Protein AF-A0A969EC45-F1 (afdb_monomer_lite)

Sequence (196 aa):
WLPIQHLPEIVTAHLIAIVISFSLVTYIEILLGELIPKVLASQAPEQTALALVRPLMICSSIFWPFLVVLNSNVRLLTGWINHKPSSAVLSDLPASLTSLEQIDHHSVAMPGISELTVVNQELALHLPISPAYRTLAGFMIHHLGHLPVAGERLLWGELELEALKVTNGNLEIVLFRNVLEPLPILQSEILAANSI

pLDDT: mean 75.39, std 17.8, range [37.25, 97.94]

Radius of gyration: 31.88 Å; chains: 1; bounding box: 79×44×99 Å

Secondary structure (DSSP, 8-state):
----TTS-HHHHHHHHHHHHHHHHHHHHHHIIIIIHHHHHHHH-HHHHHHHHHHHHHHHHHHHHHHHHHHHHHHHHHHTTT-----SSSTTSS-TTSS---EEETTEEEEETTSBHHHHHHHTT--PPPBTTB-BHHHHHHHHHSSPPPTT-EEEETTEEEEEEEEETTEEEEEEEEETTS-----TTTTSSSS--

Foldseek 3Di:
DDPPPDDDPVVVVVVVVCVVVVVVVVVVCCVVVPVVLVVVCVVCVPVSVVVVVVVVVVVCVVCVVVVVVVVVVVCVVCVPPDPDDPDDPPPDDDDDPDAPPPVDPFKGKDFQQAFPVVVCVVVVHDDDDDPQAGGNQSSVCVVVVHRDDAQDWDDDPQKIWGQNDDDPRDSTMIMIGGNVDPPPPPCVVVVVVPPD

Structure (mmCIF, N/CA/C/O backbone):
data_AF-A0A969EC45-F1
#
_entry.id   AF-A0A969EC45-F1
#
loop_
_atom_site.group_PDB
_atom_site.id
_atom_site.type_symbol
_atom_site.label_atom_id
_atom_site.label_alt_id
_atom_site.label_comp_id
_atom_site.label_asym_id
_atom_site.label_entity_id
_atom_site.label_seq_id
_atom_site.pdbx_PDB_ins_code
_atom_site.Cartn_x
_atom_site.Cartn_y
_atom_site.Cartn_z
_atom_site.occupancy
_atom_site.B_iso_or_equiv
_atom_site.auth_seq_id
_atom_site.auth_comp_id
_atom_site.auth_asym_id
_atom_site.auth_atom_id
_atom_site.pdbx_PDB_model_num
ATOM 1 N N . TRP A 1 1 ? 12.259 -14.051 -61.266 1.00 45.84 1 TRP A N 1
ATOM 2 C CA . TRP A 1 1 ? 13.659 -13.596 -61.312 1.00 45.84 1 TRP A CA 1
ATOM 3 C C . TRP A 1 1 ? 13.719 -12.236 -60.636 1.00 45.84 1 TRP A C 1
ATOM 5 O O . TRP A 1 1 ? 13.269 -11.266 -61.228 1.00 45.84 1 TRP A O 1
ATOM 15 N N . LEU A 1 2 ? 14.103 -12.182 -59.355 1.00 57.44 2 LEU A N 1
ATOM 16 C CA . LEU A 1 2 ? 14.145 -10.920 -58.604 1.00 57.44 2 LEU A CA 1
ATOM 17 C C . LEU A 1 2 ? 15.353 -10.065 -59.055 1.00 57.44 2 LEU A C 1
ATOM 19 O O . LEU A 1 2 ? 16.454 -10.610 -59.164 1.00 57.44 2 LEU A O 1
ATOM 23 N N . PRO A 1 3 ? 15.186 -8.749 -59.286 1.00 62.97 3 PRO A N 1
ATOM 24 C CA . PRO A 1 3 ? 16.242 -7.845 -59.742 1.00 62.97 3 PRO A CA 1
ATOM 25 C C . PRO A 1 3 ? 17.128 -7.406 -58.562 1.00 62.97 3 PRO A C 1
ATOM 27 O O . PRO A 1 3 ? 16.992 -6.304 -58.046 1.00 62.97 3 PRO A O 1
ATOM 30 N N . ILE A 1 4 ? 18.019 -8.285 -58.095 1.00 64.38 4 ILE A N 1
ATOM 31 C CA . ILE A 1 4 ? 18.960 -7.989 -56.987 1.00 64.38 4 ILE A CA 1
ATOM 32 C C . ILE A 1 4 ? 20.361 -7.627 -57.526 1.00 64.38 4 ILE A C 1
ATOM 34 O O . ILE A 1 4 ? 21.247 -7.223 -56.784 1.00 64.38 4 ILE A O 1
ATOM 38 N N . GLN A 1 5 ? 20.582 -7.728 -58.839 1.00 60.78 5 GLN A N 1
ATOM 39 C CA . GLN A 1 5 ? 21.928 -7.720 -59.423 1.00 60.78 5 GLN A CA 1
ATOM 40 C C . GLN A 1 5 ? 22.639 -6.352 -59.448 1.00 60.78 5 GLN A C 1
ATOM 42 O O . GLN A 1 5 ? 23.795 -6.307 -59.858 1.00 60.78 5 GLN A O 1
ATOM 47 N N . HIS A 1 6 ? 22.001 -5.237 -59.062 1.00 63.41 6 HIS A N 1
ATOM 48 C CA . HIS A 1 6 ? 22.588 -3.888 -59.215 1.00 63.41 6 HIS A CA 1
ATOM 49 C C . HIS A 1 6 ? 22.570 -3.036 -57.940 1.00 63.41 6 HIS A C 1
ATOM 51 O O . HIS A 1 6 ? 22.783 -1.826 -58.009 1.00 63.41 6 HIS A O 1
ATOM 57 N N . LEU A 1 7 ? 22.322 -3.633 -56.771 1.00 64.69 7 LEU A N 1
ATOM 58 C CA . LEU A 1 7 ? 22.545 -2.900 -55.527 1.00 64.69 7 LEU A CA 1
ATOM 59 C C . LEU A 1 7 ? 24.059 -2.784 -55.289 1.00 64.69 7 LEU A C 1
ATOM 61 O O . LEU A 1 7 ? 24.760 -3.785 -55.454 1.00 64.69 7 LEU A O 1
ATOM 65 N N . PRO A 1 8 ? 24.583 -1.595 -54.926 1.00 77.12 8 PRO A N 1
ATOM 66 C CA . PRO A 1 8 ? 26.001 -1.438 -54.629 1.00 77.12 8 PRO A CA 1
ATOM 67 C C . PRO A 1 8 ? 26.387 -2.449 -53.548 1.00 77.12 8 PRO A C 1
ATOM 69 O O . PRO A 1 8 ? 25.715 -2.509 -52.519 1.00 77.12 8 PRO A O 1
ATOM 72 N N . GLU A 1 9 ? 27.453 -3.227 -53.750 1.00 74.75 9 GLU A N 1
ATOM 73 C CA . GLU A 1 9 ? 27.897 -4.258 -52.790 1.00 74.75 9 GLU A CA 1
ATOM 74 C C . GLU A 1 9 ? 28.068 -3.691 -51.369 1.00 74.75 9 GLU A C 1
ATOM 76 O O . GLU A 1 9 ? 27.765 -4.355 -50.376 1.00 74.75 9 GLU A O 1
ATOM 81 N N . ILE A 1 10 ? 28.443 -2.409 -51.293 1.00 76.25 10 ILE A N 1
ATOM 82 C CA . ILE A 1 10 ? 28.522 -1.613 -50.067 1.00 76.25 10 ILE A CA 1
ATOM 83 C C . ILE A 1 10 ? 27.185 -1.598 -49.300 1.00 76.25 10 ILE A C 1
ATOM 85 O O . ILE A 1 10 ? 27.162 -1.803 -48.090 1.00 76.25 10 ILE A O 1
ATOM 89 N N . VAL A 1 11 ? 26.055 -1.408 -49.988 1.00 84.12 11 VAL A N 1
ATOM 90 C CA . VAL A 1 11 ? 24.730 -1.278 -49.362 1.00 84.12 11 VAL A CA 1
ATOM 91 C C . VAL A 1 11 ? 24.287 -2.616 -48.780 1.00 84.12 11 VAL A C 1
ATOM 93 O O . VAL A 1 11 ? 23.806 -2.663 -47.650 1.00 84.12 11 VAL A O 1
ATOM 96 N N . THR A 1 12 ? 24.496 -3.714 -49.507 1.00 84.06 12 THR A N 1
ATOM 97 C CA . THR A 1 12 ? 24.119 -5.057 -49.049 1.00 84.06 12 THR A CA 1
ATOM 98 C C . THR A 1 12 ? 24.898 -5.461 -47.795 1.00 84.06 12 THR A C 1
ATOM 100 O O . THR A 1 12 ? 24.300 -5.933 -46.829 1.00 84.06 12 THR A O 1
ATOM 103 N N . ALA A 1 13 ? 26.213 -5.215 -47.763 1.00 87.00 13 ALA A N 1
ATOM 104 C CA . ALA A 1 13 ? 27.044 -5.499 -46.593 1.00 87.00 13 ALA A CA 1
ATOM 105 C C . ALA A 1 13 ? 26.644 -4.647 -45.375 1.00 87.00 13 ALA A C 1
ATOM 107 O O . ALA A 1 13 ? 26.524 -5.176 -44.269 1.00 87.00 13 ALA A O 1
ATOM 108 N N . HIS A 1 14 ? 26.375 -3.350 -45.574 1.00 90.06 14 HIS A N 1
ATOM 109 C CA . HIS A 1 14 ? 25.926 -2.466 -44.496 1.00 90.06 14 HIS A CA 1
ATOM 110 C C . HIS A 1 14 ? 24.573 -2.884 -43.916 1.00 90.06 14 HIS A C 1
ATOM 112 O O . HIS A 1 14 ? 24.416 -2.892 -42.698 1.00 90.06 14 HIS A O 1
ATOM 118 N N . LEU A 1 15 ? 23.612 -3.275 -44.755 1.00 91.75 15 LEU A N 1
ATOM 119 C CA . LEU A 1 15 ? 22.305 -3.732 -44.282 1.00 91.75 15 LEU A CA 1
ATOM 120 C C . LEU A 1 15 ? 22.413 -5.018 -43.462 1.00 91.75 15 LEU A C 1
ATOM 122 O O . LEU A 1 15 ? 21.828 -5.102 -42.384 1.00 91.75 15 LEU A O 1
ATOM 126 N N . ILE A 1 16 ? 23.198 -5.992 -43.928 1.00 92.50 16 ILE A N 1
ATOM 127 C CA . ILE A 1 16 ? 23.437 -7.238 -43.188 1.00 92.50 16 ILE A CA 1
ATOM 128 C C . ILE A 1 16 ? 24.109 -6.935 -41.842 1.00 92.50 16 ILE A C 1
ATOM 130 O O . ILE A 1 16 ? 23.675 -7.452 -40.813 1.00 92.50 16 ILE A O 1
ATOM 134 N N . ALA A 1 17 ? 25.115 -6.054 -41.825 1.00 94.62 17 ALA A N 1
ATOM 135 C CA . ALA A 1 17 ? 25.792 -5.646 -40.597 1.00 94.62 17 ALA A CA 1
ATOM 136 C C . ALA A 1 17 ? 24.839 -4.959 -39.604 1.00 94.62 17 ALA A C 1
ATOM 138 O O . ALA A 1 17 ? 24.865 -5.284 -38.420 1.00 94.62 17 ALA A O 1
ATOM 139 N N . ILE A 1 18 ? 23.967 -4.059 -40.074 1.00 96.12 18 ILE A N 1
ATOM 140 C CA . ILE A 1 18 ? 22.971 -3.379 -39.233 1.00 96.12 18 ILE A CA 1
ATOM 141 C C . ILE A 1 18 ? 21.984 -4.383 -38.647 1.00 96.12 18 ILE A C 1
ATOM 143 O O . ILE A 1 18 ? 21.746 -4.355 -37.445 1.00 96.12 18 ILE A O 1
ATOM 147 N N . VAL A 1 19 ? 21.430 -5.285 -39.461 1.00 96.94 19 VAL A N 1
ATOM 148 C CA . VAL A 1 19 ? 20.445 -6.272 -38.994 1.00 96.94 19 VAL A CA 1
ATOM 149 C C . VAL A 1 19 ? 21.056 -7.195 -37.943 1.00 96.94 19 VAL A C 1
ATOM 151 O O . VAL A 1 19 ? 20.457 -7.406 -36.890 1.00 96.94 19 VAL A O 1
ATOM 154 N N . ILE A 1 20 ? 22.262 -7.707 -38.197 1.00 97.06 20 ILE A N 1
ATOM 155 C CA . ILE A 1 20 ? 22.961 -8.587 -37.256 1.00 97.06 20 ILE A CA 1
ATOM 156 C C . ILE A 1 20 ? 23.320 -7.827 -35.980 1.00 97.06 20 ILE A C 1
ATOM 158 O O . ILE A 1 20 ? 23.047 -8.316 -34.887 1.00 97.06 20 ILE A O 1
ATOM 162 N N . SER A 1 21 ? 23.895 -6.627 -36.101 1.00 97.25 21 SER A N 1
ATOM 163 C CA . SER A 1 21 ? 24.286 -5.828 -34.940 1.00 97.25 21 SER A CA 1
ATOM 164 C C . SER A 1 21 ? 23.077 -5.434 -34.100 1.00 97.25 21 SER A C 1
ATOM 166 O O . SER A 1 21 ? 23.136 -5.555 -32.883 1.00 97.25 21 SER A O 1
ATOM 168 N N . PHE A 1 22 ? 21.987 -4.990 -34.727 1.00 97.38 22 PHE A N 1
ATOM 169 C CA . PHE A 1 22 ? 20.758 -4.626 -34.031 1.00 97.38 22 PHE A CA 1
ATOM 170 C C . PHE A 1 22 ? 20.159 -5.841 -33.329 1.00 97.38 22 PHE A C 1
ATOM 172 O O . PHE A 1 22 ? 19.928 -5.794 -32.128 1.00 97.38 22 PHE A O 1
ATOM 179 N N . SER A 1 23 ? 20.004 -6.965 -34.036 1.00 97.69 23 SER A N 1
ATOM 180 C CA . SER A 1 23 ? 19.462 -8.189 -33.443 1.00 97.69 23 SER A CA 1
ATOM 181 C C . SER A 1 23 ? 20.305 -8.684 -32.267 1.00 97.69 23 SER A C 1
ATOM 183 O O . SER A 1 23 ? 19.747 -9.156 -31.278 1.00 97.69 23 SER A O 1
ATOM 185 N N . LEU A 1 24 ? 21.634 -8.584 -32.359 1.00 97.94 24 LEU A N 1
ATOM 186 C CA . LEU A 1 24 ? 22.543 -8.998 -31.296 1.00 97.94 24 LEU A CA 1
ATOM 187 C C . LEU A 1 24 ? 22.459 -8.062 -30.085 1.00 97.94 24 LEU A C 1
ATOM 189 O O . LEU A 1 24 ? 22.339 -8.539 -28.959 1.00 97.94 24 LEU A O 1
ATOM 193 N N . VAL A 1 25 ? 22.491 -6.746 -30.315 1.00 97.06 25 VAL A N 1
ATOM 194 C CA . VAL A 1 25 ? 22.373 -5.737 -29.253 1.00 97.06 25 VAL A CA 1
ATOM 195 C C . VAL A 1 25 ? 21.028 -5.874 -28.549 1.00 97.06 25 VAL A C 1
ATOM 197 O O . VAL A 1 25 ? 21.005 -6.029 -27.334 1.00 97.06 25 VAL A O 1
ATOM 200 N N . THR A 1 26 ? 19.924 -5.944 -29.296 1.00 96.88 26 THR A N 1
ATOM 201 C CA . THR A 1 26 ? 18.581 -6.123 -28.732 1.00 96.88 26 THR A CA 1
ATOM 202 C C . THR A 1 26 ? 18.461 -7.425 -27.945 1.00 96.88 26 THR A C 1
ATOM 204 O O . THR A 1 26 ? 17.889 -7.430 -26.859 1.00 96.88 26 THR A O 1
ATOM 207 N N . TYR A 1 27 ? 19.018 -8.532 -28.449 1.00 96.94 27 TYR A N 1
ATOM 208 C CA . TYR A 1 27 ? 19.003 -9.801 -27.720 1.00 96.94 27 TYR A CA 1
ATOM 209 C C . TYR A 1 27 ? 19.723 -9.682 -26.371 1.00 96.94 27 TYR A C 1
ATOM 211 O O . TYR A 1 27 ? 19.193 -10.118 -25.351 1.00 96.94 27 TYR A O 1
ATOM 219 N N . ILE A 1 28 ? 20.903 -9.056 -26.351 1.00 97.38 28 ILE A N 1
ATOM 220 C CA . ILE A 1 28 ? 21.695 -8.861 -25.131 1.00 97.38 28 ILE A CA 1
ATOM 221 C C . ILE A 1 28 ? 20.985 -7.906 -24.157 1.00 97.38 28 ILE A C 1
ATOM 223 O O . ILE A 1 28 ? 20.928 -8.195 -22.962 1.00 97.38 28 ILE A O 1
ATOM 227 N N . GLU A 1 29 ? 20.407 -6.809 -24.651 1.00 96.50 29 GLU A N 1
ATOM 228 C CA . GLU A 1 29 ? 19.676 -5.828 -23.840 1.00 96.50 29 GLU A CA 1
ATOM 229 C C . GLU A 1 29 ? 18.414 -6.419 -23.209 1.00 96.50 29 GLU A C 1
ATOM 231 O O . GLU A 1 29 ? 18.202 -6.242 -22.014 1.00 96.50 29 GLU A O 1
ATOM 236 N N . ILE A 1 30 ? 17.603 -7.168 -23.962 1.00 96.50 30 ILE A N 1
ATOM 237 C CA . ILE A 1 30 ? 16.408 -7.825 -23.410 1.00 96.50 30 ILE A CA 1
ATOM 238 C C . ILE A 1 30 ? 16.816 -8.909 -22.405 1.00 96.50 30 ILE A C 1
ATOM 240 O O . ILE A 1 30 ? 16.212 -9.034 -21.337 1.00 96.50 30 ILE A O 1
ATOM 244 N N . LEU A 1 31 ? 17.861 -9.684 -22.711 1.00 96.25 31 LEU A N 1
ATOM 245 C CA . LEU A 1 31 ? 18.328 -10.753 -21.832 1.00 96.25 31 LEU A CA 1
ATOM 246 C C . LEU A 1 31 ? 18.793 -10.206 -20.474 1.00 96.25 31 LEU A C 1
ATOM 248 O O . LEU A 1 31 ? 18.342 -10.686 -19.434 1.00 96.25 31 LEU A O 1
ATOM 252 N N . LEU A 1 32 ? 19.672 -9.200 -20.481 1.00 93.69 32 LEU A N 1
ATOM 253 C CA . LEU A 1 32 ? 20.248 -8.608 -19.268 1.00 93.69 32 LEU A CA 1
ATOM 254 C C . LEU A 1 32 ? 19.315 -7.609 -18.583 1.00 93.69 32 LEU A C 1
ATOM 256 O O . LEU A 1 32 ? 19.305 -7.533 -17.357 1.00 93.69 32 LEU A O 1
ATOM 260 N N . GLY A 1 33 ? 18.560 -6.835 -19.357 1.00 90.31 33 GLY A N 1
ATOM 261 C CA . GLY A 1 33 ? 17.724 -5.746 -18.861 1.00 90.31 33 GLY A CA 1
ATOM 262 C C . GLY A 1 33 ? 16.345 -6.191 -18.389 1.00 90.31 33 GLY A C 1
ATOM 263 O O . GLY A 1 33 ? 15.801 -5.588 -17.468 1.00 90.31 33 GLY A O 1
ATOM 264 N N . GLU A 1 34 ? 15.785 -7.253 -18.972 1.00 93.31 34 GLU A N 1
ATOM 265 C CA . GLU A 1 34 ? 14.422 -7.692 -18.664 1.00 93.31 34 GLU A CA 1
ATOM 266 C C . GLU A 1 34 ? 14.376 -9.124 -18.123 1.00 93.31 34 GLU A C 1
ATOM 268 O O . GLU A 1 34 ? 13.915 -9.347 -17.002 1.00 93.31 34 GLU A O 1
ATOM 273 N N . LEU A 1 35 ? 14.861 -10.104 -18.891 1.00 94.25 35 LEU A N 1
ATOM 274 C CA . LEU A 1 35 ? 14.679 -11.527 -18.579 1.00 94.25 35 LEU A CA 1
ATOM 275 C C . LEU A 1 35 ? 15.411 -11.947 -17.303 1.00 94.25 35 LEU A C 1
ATOM 277 O O . LEU A 1 35 ? 14.796 -12.546 -16.421 1.00 94.25 35 LEU A O 1
ATOM 281 N N . ILE A 1 36 ? 16.702 -11.629 -17.183 1.00 91.88 36 ILE A N 1
ATOM 282 C CA . ILE A 1 36 ? 17.505 -12.010 -16.014 1.00 91.88 36 ILE A CA 1
ATOM 283 C C . ILE A 1 36 ? 16.939 -11.387 -14.724 1.00 91.88 36 ILE A C 1
ATOM 285 O O . ILE A 1 36 ? 16.652 -12.148 -13.796 1.00 91.88 36 ILE A O 1
ATOM 289 N N . PRO A 1 37 ? 16.691 -10.062 -14.637 1.00 85.50 37 PRO A N 1
ATOM 290 C CA . PRO A 1 37 ? 16.105 -9.458 -13.441 1.00 85.50 37 PRO A CA 1
ATOM 291 C C . PRO A 1 37 ? 14.744 -10.053 -13.077 1.00 85.50 37 PRO A C 1
ATOM 293 O O . PRO A 1 37 ? 14.471 -10.302 -11.904 1.00 85.50 37 PRO A O 1
ATOM 296 N N . LYS A 1 38 ? 13.904 -10.339 -14.078 1.00 87.62 38 LYS A N 1
ATOM 297 C CA . LYS A 1 38 ? 12.571 -10.919 -13.884 1.00 87.62 38 LYS A CA 1
ATOM 298 C C . LYS A 1 38 ? 12.627 -12.346 -13.345 1.00 87.62 38 LYS A C 1
ATOM 300 O O . LYS A 1 38 ? 11.870 -12.689 -12.440 1.00 87.62 38 LYS A O 1
ATOM 305 N N . VAL A 1 39 ? 13.540 -13.168 -13.863 1.00 89.38 39 VAL A N 1
ATOM 306 C CA . VAL A 1 39 ? 13.752 -14.537 -13.372 1.00 89.38 39 VAL A CA 1
ATOM 307 C C . VAL A 1 39 ? 14.297 -14.516 -11.945 1.00 89.38 39 VAL A C 1
ATOM 309 O O . VAL A 1 39 ? 13.785 -15.245 -11.097 1.00 89.38 39 VAL A O 1
ATOM 312 N N . LEU A 1 40 ? 15.274 -13.651 -11.654 1.00 84.62 40 LEU A N 1
ATOM 313 C CA . LEU A 1 40 ? 15.817 -13.488 -10.302 1.00 84.62 40 LEU A CA 1
ATOM 314 C C . LEU A 1 40 ? 14.734 -13.037 -9.309 1.00 84.62 40 LEU A C 1
ATOM 316 O O . LEU A 1 40 ? 14.636 -13.601 -8.222 1.00 84.62 40 LEU A O 1
ATOM 320 N N . ALA A 1 41 ? 13.870 -12.100 -9.710 1.00 86.31 41 ALA A N 1
ATOM 321 C CA . ALA A 1 41 ? 12.740 -11.649 -8.899 1.00 86.31 41 ALA A CA 1
ATOM 322 C C . ALA A 1 41 ? 11.700 -12.747 -8.630 1.00 86.31 41 ALA A C 1
ATOM 324 O O . ALA A 1 41 ? 11.070 -12.750 -7.575 1.00 86.31 41 ALA A O 1
ATOM 325 N N . SER A 1 42 ? 11.527 -13.696 -9.554 1.00 87.12 42 SER A N 1
ATOM 326 C CA . SER A 1 42 ? 10.562 -14.788 -9.399 1.00 87.12 42 SER A CA 1
ATOM 327 C C . SER A 1 42 ? 11.030 -15.893 -8.450 1.00 87.12 42 SER A C 1
ATOM 329 O O . SER A 1 42 ? 10.183 -16.575 -7.879 1.00 87.12 42 SER A O 1
ATOM 331 N N . GLN A 1 43 ? 12.339 -16.120 -8.309 1.00 88.69 43 GLN A N 1
ATOM 332 C CA . GLN A 1 43 ? 12.860 -17.215 -7.480 1.00 88.69 43 GLN A CA 1
ATOM 333 C C . GLN A 1 43 ? 12.859 -16.880 -5.982 1.00 88.69 43 GLN A C 1
ATOM 335 O O . GLN A 1 43 ? 12.700 -17.780 -5.161 1.00 88.69 43 GLN A O 1
ATOM 340 N N . ALA A 1 44 ? 13.016 -15.603 -5.617 1.00 83.50 44 ALA A N 1
ATOM 341 C CA . ALA A 1 44 ? 13.038 -15.155 -4.223 1.00 83.50 44 ALA A CA 1
ATOM 342 C C . ALA A 1 44 ? 12.427 -13.745 -4.075 1.00 83.50 44 ALA A C 1
ATOM 344 O O . ALA A 1 44 ? 13.158 -12.778 -3.838 1.00 83.50 44 ALA A O 1
ATOM 345 N N . PRO A 1 45 ? 11.091 -13.605 -4.180 1.00 81.00 45 PRO A N 1
ATOM 346 C CA . PRO A 1 45 ? 10.423 -12.301 -4.229 1.00 81.00 45 PRO A CA 1
ATOM 347 C C . PRO A 1 45 ? 10.713 -11.419 -3.006 1.00 81.00 45 PRO A C 1
ATOM 349 O O . PRO A 1 45 ? 10.854 -10.208 -3.144 1.00 81.00 45 PRO A O 1
ATOM 352 N N . GLU A 1 46 ? 10.880 -12.012 -1.822 1.00 85.25 46 GLU A N 1
ATOM 353 C CA . GLU A 1 46 ? 11.160 -11.287 -0.575 1.00 85.25 46 GLU A CA 1
ATOM 354 C C . GLU A 1 46 ? 12.573 -10.687 -0.546 1.00 85.25 46 GLU A C 1
ATOM 356 O O . GLU A 1 46 ? 12.751 -9.506 -0.242 1.00 85.25 46 GLU A O 1
ATOM 361 N N . GLN A 1 47 ? 13.590 -11.473 -0.914 1.00 84.06 47 GLN A N 1
ATOM 362 C CA . GLN A 1 47 ? 14.970 -10.984 -0.967 1.00 84.06 47 GLN A CA 1
ATOM 363 C C . GLN A 1 47 ? 15.166 -9.995 -2.114 1.00 84.06 47 GLN A C 1
ATOM 365 O O . GLN A 1 47 ? 15.865 -8.999 -1.939 1.00 84.06 47 GLN A O 1
ATOM 370 N N . THR A 1 48 ? 14.527 -10.218 -3.267 1.00 83.69 48 THR A N 1
ATOM 371 C CA . THR A 1 48 ? 14.595 -9.276 -4.387 1.00 83.69 48 THR A CA 1
ATOM 372 C C . THR A 1 48 ? 13.878 -7.967 -4.069 1.00 83.69 48 THR A C 1
ATOM 374 O O . THR A 1 48 ? 14.423 -6.910 -4.375 1.00 83.69 48 THR A O 1
ATOM 377 N N . ALA A 1 49 ? 12.724 -7.999 -3.392 1.00 83.06 49 ALA A N 1
ATOM 378 C CA . ALA A 1 49 ? 12.053 -6.789 -2.919 1.00 83.06 49 ALA A CA 1
ATOM 379 C C . ALA A 1 49 ? 12.955 -5.992 -1.964 1.00 83.06 49 ALA A C 1
ATOM 381 O O . ALA A 1 49 ? 13.184 -4.805 -2.184 1.00 83.06 49 ALA A O 1
ATOM 382 N N . LEU A 1 50 ? 13.552 -6.651 -0.964 1.00 84.56 50 LEU A N 1
ATOM 383 C CA . LEU A 1 50 ? 14.473 -6.001 -0.025 1.00 84.56 50 LEU A CA 1
ATOM 384 C C . LEU A 1 50 ? 15.743 -5.465 -0.707 1.00 84.56 50 LEU A C 1
ATOM 386 O O . LEU A 1 50 ? 16.221 -4.383 -0.361 1.00 84.56 50 LEU A O 1
ATOM 390 N N . ALA A 1 51 ? 16.281 -6.184 -1.693 1.00 85.81 51 ALA A N 1
ATOM 391 C CA . ALA A 1 51 ? 17.429 -5.736 -2.475 1.00 85.81 51 ALA A CA 1
ATOM 392 C C . ALA A 1 51 ? 17.091 -4.531 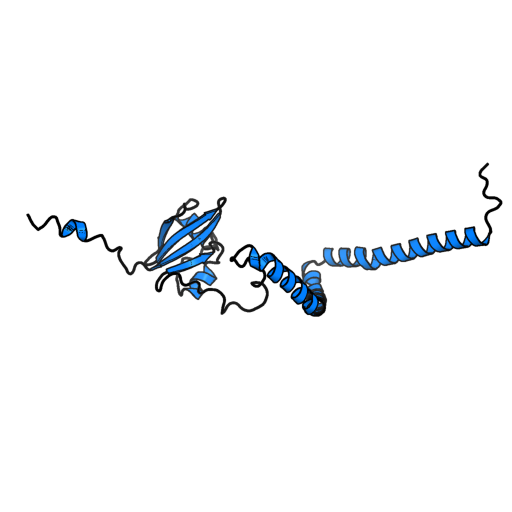-3.367 1.00 85.81 51 ALA A C 1
ATOM 394 O O . ALA A 1 51 ? 17.932 -3.645 -3.509 1.00 85.81 51 ALA A O 1
ATOM 395 N N . LEU A 1 52 ? 15.872 -4.472 -3.923 1.00 86.44 52 LEU A N 1
ATOM 396 C CA . LEU A 1 52 ? 15.377 -3.388 -4.779 1.00 86.44 52 LEU A CA 1
ATOM 397 C C . LEU A 1 52 ? 15.022 -2.112 -4.010 1.00 86.44 52 LEU A C 1
ATOM 399 O O . LEU A 1 52 ? 15.124 -1.030 -4.582 1.00 86.44 52 LEU A O 1
ATOM 403 N N . VAL A 1 53 ? 14.676 -2.197 -2.722 1.00 90.38 53 VAL A N 1
ATOM 404 C CA . VAL A 1 53 ? 14.402 -1.007 -1.895 1.00 90.38 53 VAL A CA 1
ATOM 405 C C . VAL A 1 53 ? 15.573 -0.019 -1.941 1.00 90.38 53 VAL A C 1
ATOM 407 O O . VAL A 1 53 ? 15.362 1.176 -2.116 1.00 90.38 53 VAL A O 1
ATOM 410 N N . ARG A 1 54 ? 16.823 -0.490 -1.855 1.00 87.19 54 ARG A N 1
ATOM 411 C CA . ARG A 1 54 ? 18.011 0.388 -1.871 1.00 87.19 54 ARG A CA 1
ATOM 412 C C . ARG A 1 54 ? 18.184 1.177 -3.185 1.00 87.19 54 ARG A C 1
ATOM 414 O O . ARG A 1 54 ? 18.265 2.403 -3.108 1.00 87.19 54 ARG A O 1
ATOM 421 N N . PRO A 1 55 ? 18.234 0.552 -4.379 1.00 85.81 55 PRO A N 1
ATOM 422 C CA . PRO A 1 55 ? 18.312 1.287 -5.639 1.00 85.81 55 PRO A CA 1
ATOM 423 C C . PRO A 1 55 ? 17.060 2.133 -5.902 1.00 85.81 55 PRO A C 1
ATOM 425 O O . PRO A 1 55 ? 17.184 3.228 -6.447 1.00 85.81 55 PRO A O 1
ATOM 428 N N . LEU A 1 56 ? 15.877 1.690 -5.464 1.00 85.88 56 LEU A N 1
ATOM 429 C CA . LEU A 1 56 ? 14.644 2.471 -5.576 1.00 85.88 56 LEU A CA 1
ATOM 430 C C . LEU A 1 56 ? 14.704 3.757 -4.736 1.00 85.88 56 LEU A C 1
ATOM 432 O O . LEU A 1 56 ? 14.309 4.816 -5.216 1.00 85.88 56 LEU A O 1
ATOM 436 N N . MET A 1 57 ? 15.271 3.701 -3.529 1.00 84.38 57 MET A N 1
ATOM 437 C CA . MET A 1 57 ? 15.483 4.877 -2.675 1.00 84.38 57 MET A CA 1
ATOM 438 C C . MET A 1 57 ? 16.495 5.861 -3.273 1.00 84.38 57 MET A C 1
ATOM 440 O O . MET A 1 57 ? 16.283 7.069 -3.214 1.00 84.38 57 MET A O 1
ATOM 444 N N . ILE A 1 58 ? 17.568 5.366 -3.899 1.00 85.94 58 ILE A N 1
ATOM 445 C CA . ILE A 1 58 ? 18.543 6.218 -4.602 1.00 85.94 58 ILE A CA 1
ATOM 446 C C . ILE A 1 58 ? 17.878 6.906 -5.797 1.00 85.94 58 ILE A C 1
ATOM 448 O O . ILE A 1 58 ? 18.030 8.112 -5.977 1.00 85.94 58 ILE A O 1
ATOM 452 N N . CYS A 1 59 ? 17.096 6.158 -6.577 1.00 86.88 59 CYS A N 1
ATOM 453 C CA . CYS A 1 59 ? 16.310 6.700 -7.679 1.00 86.88 59 CYS A CA 1
ATOM 454 C C . CYS A 1 59 ? 15.345 7.782 -7.171 1.00 86.88 59 CYS A C 1
ATOM 456 O O . CYS A 1 59 ? 15.380 8.912 -7.647 1.00 86.88 59 CYS A O 1
ATOM 458 N N . SER A 1 60 ? 14.572 7.485 -6.124 1.00 83.56 60 SER A N 1
ATOM 459 C CA . SER A 1 60 ? 13.663 8.443 -5.488 1.00 83.56 60 SER A CA 1
ATOM 460 C C . SER A 1 60 ? 14.393 9.704 -5.020 1.00 83.56 60 SER A C 1
ATOM 462 O O . SER A 1 60 ? 13.945 10.811 -5.295 1.00 83.56 60 SER A O 1
ATOM 464 N N . SER A 1 61 ? 15.574 9.566 -4.417 1.00 85.19 61 SER A N 1
ATOM 465 C CA . SER A 1 61 ? 16.384 10.708 -3.989 1.00 85.19 61 SER A CA 1
ATOM 466 C C . SER A 1 61 ? 16.884 11.558 -5.162 1.00 85.19 61 SER A C 1
ATOM 468 O O . SER A 1 61 ? 16.952 12.778 -5.035 1.00 85.19 61 SER A O 1
ATOM 470 N N . ILE A 1 62 ? 17.229 10.942 -6.296 1.00 91.88 62 ILE A N 1
ATOM 471 C CA . ILE A 1 62 ? 17.660 11.651 -7.511 1.00 91.88 62 ILE A CA 1
ATOM 472 C C . ILE A 1 62 ? 16.477 12.371 -8.169 1.00 91.88 62 ILE A C 1
ATOM 474 O O . ILE A 1 62 ? 16.623 13.499 -8.638 1.00 91.88 62 ILE A O 1
ATOM 478 N N . PHE A 1 63 ? 15.299 11.743 -8.186 1.00 89.00 63 PHE A N 1
ATOM 479 C CA . PHE A 1 63 ? 14.081 12.308 -8.768 1.00 89.00 63 PHE A CA 1
ATOM 480 C C . PHE A 1 63 ? 13.313 13.229 -7.813 1.00 89.00 63 PHE A C 1
ATOM 482 O O . PHE A 1 63 ? 12.429 13.955 -8.263 1.00 89.00 63 PHE A O 1
ATOM 489 N N . TRP A 1 64 ? 13.671 13.279 -6.530 1.00 88.06 64 TRP A N 1
ATOM 490 C CA . TRP A 1 64 ? 13.060 14.152 -5.528 1.00 88.06 64 TRP A CA 1
ATOM 491 C C . TRP A 1 64 ? 12.919 15.622 -5.972 1.00 88.06 64 TRP A C 1
ATOM 493 O O . TRP A 1 64 ? 11.802 16.139 -5.907 1.00 88.06 64 TRP A O 1
ATOM 503 N N . PRO A 1 65 ? 13.956 16.310 -6.505 1.00 83.62 65 PRO A N 1
ATOM 504 C CA . PRO A 1 65 ? 13.800 17.689 -6.977 1.00 83.62 65 PRO A CA 1
ATOM 505 C C . PRO A 1 65 ? 12.780 17.818 -8.119 1.00 83.62 65 PRO A C 1
ATOM 507 O O . PRO A 1 65 ? 12.021 18.785 -8.163 1.00 83.62 65 PRO A O 1
ATOM 510 N N . PHE A 1 66 ? 12.710 16.834 -9.018 1.00 89.25 66 PHE A N 1
ATOM 511 C CA . PHE A 1 66 ? 11.735 16.820 -10.109 1.00 89.25 66 PHE A CA 1
ATOM 512 C C . PHE A 1 66 ? 10.311 16.564 -9.598 1.00 89.25 66 PHE A C 1
ATOM 514 O O . PHE A 1 66 ? 9.378 17.259 -10.002 1.00 89.25 66 PHE A O 1
ATOM 521 N N . LEU A 1 67 ? 10.147 15.625 -8.661 1.00 79.81 67 LEU A N 1
ATOM 522 C CA . LEU A 1 67 ? 8.868 15.337 -8.008 1.00 79.81 67 LEU A CA 1
ATOM 523 C C . LEU A 1 67 ? 8.326 16.564 -7.272 1.00 79.81 67 LEU A C 1
ATOM 525 O O . LEU A 1 67 ? 7.136 16.857 -7.367 1.00 79.81 67 LEU A O 1
ATOM 529 N N . VAL A 1 68 ? 9.188 17.328 -6.596 1.00 78.00 68 VAL A N 1
ATOM 530 C CA . VAL A 1 68 ? 8.796 18.575 -5.923 1.00 78.00 68 VAL A CA 1
ATOM 531 C C . VAL A 1 68 ? 8.308 19.620 -6.922 1.00 78.00 68 VAL A C 1
ATOM 533 O O . VAL A 1 68 ? 7.283 20.262 -6.680 1.00 78.00 68 VAL A O 1
ATOM 536 N N . VAL A 1 69 ? 8.992 19.785 -8.055 1.00 84.38 69 VAL A N 1
ATOM 537 C CA . VAL A 1 69 ? 8.568 20.713 -9.114 1.00 84.38 69 VAL A CA 1
ATOM 538 C C . VAL A 1 69 ? 7.230 20.277 -9.708 1.00 84.38 69 VAL A C 1
ATOM 540 O O . VAL A 1 69 ? 6.310 21.087 -9.811 1.00 84.38 69 VAL A O 1
ATOM 543 N N . LEU A 1 70 ? 7.072 18.999 -10.045 1.00 79.38 70 LEU A N 1
ATOM 544 C CA . LEU A 1 70 ? 5.842 18.473 -10.637 1.00 79.38 70 LEU A CA 1
ATOM 545 C C . LEU A 1 70 ? 4.651 18.593 -9.675 1.00 79.38 70 LEU A C 1
ATOM 547 O O . LEU A 1 70 ? 3.621 19.161 -10.036 1.00 79.38 70 LEU A O 1
ATOM 551 N N . ASN A 1 71 ? 4.815 18.159 -8.424 1.00 75.81 71 ASN 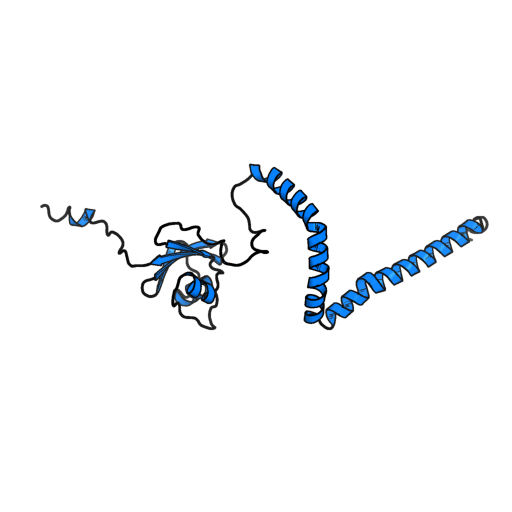A N 1
ATOM 552 C CA . ASN A 1 71 ? 3.778 18.272 -7.396 1.00 75.81 71 ASN A CA 1
ATOM 553 C C . ASN A 1 71 ? 3.461 19.733 -7.056 1.00 75.81 71 ASN A C 1
ATOM 555 O O . ASN A 1 71 ? 2.330 20.059 -6.695 1.00 75.81 71 ASN A O 1
ATOM 559 N N . SER A 1 72 ? 4.430 20.639 -7.208 1.00 73.25 72 SER A N 1
ATOM 560 C CA . SER A 1 72 ? 4.180 22.076 -7.080 1.00 73.25 72 SER A CA 1
ATOM 561 C C . SER A 1 72 ? 3.346 22.623 -8.232 1.00 73.25 72 SER A C 1
ATOM 563 O O . SER A 1 72 ? 2.443 23.411 -7.977 1.00 73.25 72 SER A O 1
ATOM 565 N N . ASN A 1 73 ? 3.562 22.159 -9.465 1.00 75.12 73 ASN A N 1
ATOM 566 C CA . ASN A 1 73 ? 2.711 22.520 -10.601 1.00 75.12 73 ASN A CA 1
ATOM 567 C C . ASN A 1 73 ? 1.279 22.004 -10.421 1.00 75.12 73 ASN A C 1
ATOM 569 O O . ASN A 1 73 ? 0.332 22.756 -10.635 1.00 75.12 73 ASN A O 1
ATOM 573 N N . VAL A 1 74 ? 1.109 20.764 -9.950 1.00 73.12 74 VAL A N 1
ATOM 574 C CA . VAL A 1 74 ? -0.218 20.224 -9.615 1.00 73.12 74 VAL A CA 1
ATOM 575 C C . VAL A 1 74 ? -0.890 21.093 -8.553 1.00 73.12 74 VAL A C 1
ATOM 577 O O . VAL A 1 74 ? -2.004 21.544 -8.776 1.00 73.12 74 VAL A O 1
ATOM 580 N N . ARG A 1 75 ? -0.196 21.428 -7.454 1.00 71.12 75 ARG A N 1
ATOM 581 C CA . ARG A 1 75 ? -0.733 22.293 -6.386 1.00 71.12 75 ARG A CA 1
ATOM 582 C C . ARG A 1 75 ? -1.113 23.693 -6.878 1.00 71.12 75 ARG A C 1
ATOM 584 O O . ARG A 1 75 ? -2.086 24.257 -6.388 1.00 71.12 75 ARG A O 1
ATOM 591 N N . LEU A 1 76 ? -0.370 24.249 -7.834 1.00 76.81 76 LEU A N 1
ATOM 592 C CA . LEU A 1 76 ? -0.686 25.541 -8.448 1.00 76.81 76 LEU A CA 1
ATOM 593 C C . LEU A 1 76 ? -1.939 25.467 -9.329 1.00 76.81 76 LEU A C 1
ATOM 595 O O . LEU A 1 76 ? -2.751 26.385 -9.301 1.00 76.81 76 LEU A O 1
ATOM 599 N N . LEU A 1 77 ? -2.117 24.372 -10.072 1.00 78.31 77 LEU A N 1
ATOM 600 C CA . LEU A 1 77 ? -3.236 24.190 -11.001 1.00 78.31 77 LEU A CA 1
ATOM 601 C C . LEU A 1 77 ? -4.525 23.731 -10.303 1.00 78.31 77 LEU A C 1
ATOM 603 O O . LEU A 1 77 ? -5.611 24.197 -10.636 1.00 78.31 77 LEU A O 1
ATOM 607 N N . THR A 1 78 ? -4.427 22.839 -9.316 1.00 68.31 78 THR A N 1
ATOM 608 C CA . THR A 1 78 ? -5.577 22.339 -8.544 1.00 68.31 78 THR A CA 1
ATOM 609 C C . THR A 1 78 ? -5.903 23.213 -7.340 1.00 68.31 78 THR A C 1
ATOM 611 O O . THR A 1 78 ? -6.965 23.044 -6.740 1.00 68.31 78 THR A O 1
ATOM 614 N N . GLY A 1 79 ? -5.026 24.160 -6.988 1.00 62.66 79 GLY A N 1
ATOM 615 C CA . GLY A 1 79 ? -5.223 25.096 -5.880 1.00 62.66 79 GLY A CA 1
ATOM 616 C C . GLY A 1 79 ? -6.473 25.963 -6.027 1.00 62.66 79 GLY A C 1
ATOM 617 O O . GLY A 1 79 ? -6.944 26.520 -5.042 1.00 62.66 79 GLY A O 1
ATOM 618 N N . TRP A 1 80 ? -7.034 26.056 -7.236 1.00 63.47 80 TRP A N 1
ATOM 619 C CA . TRP A 1 80 ? -8.261 26.806 -7.511 1.00 63.47 80 TRP A CA 1
ATOM 620 C C . TRP A 1 80 ? -9.520 25.926 -7.536 1.00 63.47 80 TRP A C 1
ATOM 622 O O . TRP A 1 80 ? -10.616 26.462 -7.662 1.00 63.47 80 TRP A O 1
ATOM 632 N N . ILE A 1 81 ? -9.394 24.594 -7.428 1.00 65.12 81 ILE A N 1
ATOM 633 C CA . ILE A 1 81 ? -10.518 23.670 -7.649 1.00 65.12 81 ILE A CA 1
ATOM 634 C C . ILE A 1 81 ? -11.117 23.100 -6.361 1.00 65.12 81 ILE A C 1
ATOM 636 O O . ILE A 1 81 ? -12.332 22.928 -6.337 1.00 65.12 81 ILE A O 1
ATOM 640 N N . ASN A 1 82 ? -10.371 22.810 -5.288 1.00 43.22 82 ASN A N 1
ATOM 641 C CA . ASN A 1 82 ? -11.027 22.415 -4.032 1.00 43.22 82 ASN A CA 1
ATOM 642 C C . ASN A 1 82 ? -10.078 22.294 -2.835 1.00 43.22 82 ASN A C 1
ATOM 644 O O . ASN A 1 82 ? -9.022 21.667 -2.920 1.00 43.22 82 ASN A O 1
ATOM 648 N N . HIS A 1 83 ? -10.528 22.777 -1.679 1.00 48.75 83 HIS A N 1
ATOM 649 C CA . HIS A 1 83 ? -9.963 22.439 -0.378 1.00 48.75 83 HIS A CA 1
ATOM 650 C C . HIS A 1 83 ? -10.446 21.043 0.040 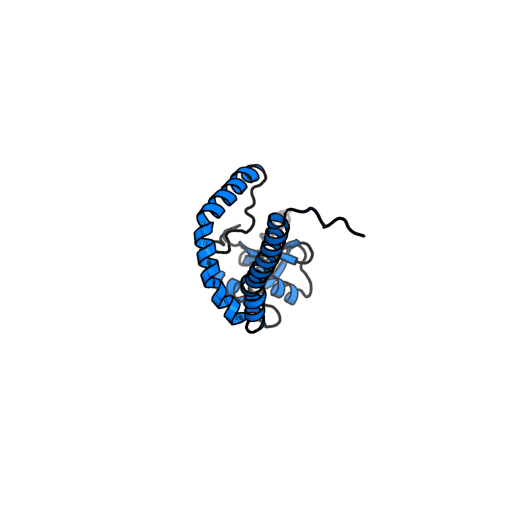1.00 48.75 83 HIS A C 1
ATOM 652 O O . HIS A 1 83 ? -11.556 20.898 0.540 1.00 48.75 83 HIS A O 1
ATOM 658 N N . LYS A 1 84 ? -9.620 20.014 -0.176 1.00 40.91 84 LYS A N 1
ATOM 659 C CA . LYS A 1 84 ? -9.567 18.782 0.633 1.00 40.91 84 LYS A CA 1
ATOM 660 C C . LYS A 1 84 ? -8.275 18.036 0.282 1.00 40.91 84 LYS A C 1
ATOM 662 O O . LYS A 1 84 ? -8.138 17.576 -0.852 1.00 40.91 84 LYS A O 1
ATOM 667 N N . PRO A 1 85 ? -7.299 17.954 1.200 1.00 44.00 85 PRO A N 1
ATOM 668 C CA . PRO A 1 85 ? -6.034 17.297 0.920 1.00 44.00 85 PRO A CA 1
ATOM 669 C C . PRO A 1 85 ? -6.256 15.782 0.847 1.00 44.00 85 PRO A C 1
ATOM 671 O O . PRO A 1 85 ? -6.434 15.106 1.855 1.00 44.00 85 PRO A O 1
ATOM 674 N N . SER A 1 86 ? -6.249 15.245 -0.371 1.00 42.56 86 SER A N 1
ATOM 675 C CA . SER A 1 86 ? -6.180 13.808 -0.615 1.00 42.56 86 SER A CA 1
ATOM 676 C C . SER A 1 86 ? -4.733 13.343 -0.438 1.00 42.56 86 SER A C 1
ATOM 678 O O . SER A 1 86 ? -3.907 13.530 -1.325 1.00 42.56 86 SER A O 1
ATOM 680 N N . SER A 1 87 ? -4.433 12.757 0.726 1.00 44.47 87 SER A N 1
ATOM 681 C CA . SER A 1 87 ? -3.723 11.471 0.841 1.00 44.47 87 SER A CA 1
ATOM 682 C C . SER A 1 87 ? -2.559 11.217 -0.145 1.00 44.47 87 SER A C 1
ATOM 684 O O . SER A 1 87 ? -2.581 10.246 -0.900 1.00 44.47 87 SER A O 1
ATOM 686 N N . ALA A 1 88 ? -1.517 12.049 -0.139 1.00 46.00 88 ALA A N 1
ATOM 687 C CA . ALA A 1 88 ? -0.267 11.733 -0.852 1.00 46.00 88 ALA A CA 1
ATOM 688 C C . ALA A 1 88 ? 1.006 11.999 -0.026 1.00 46.00 88 ALA A C 1
ATOM 690 O O . ALA A 1 88 ? 2.109 11.856 -0.537 1.00 46.00 88 ALA A O 1
ATOM 691 N N . VAL A 1 89 ? 0.860 12.383 1.249 1.00 39.72 89 VAL A N 1
ATOM 692 C CA . VAL A 1 89 ? 1.982 12.728 2.151 1.00 39.72 89 VAL A CA 1
ATOM 693 C C . VAL A 1 89 ? 1.963 11.905 3.454 1.00 39.72 89 VAL A C 1
ATOM 695 O O . VAL A 1 89 ? 2.858 12.019 4.277 1.00 39.72 89 VAL A O 1
ATOM 698 N N . LEU A 1 90 ? 1.002 10.988 3.620 1.00 47.97 90 LEU A N 1
ATOM 699 C CA . LEU A 1 90 ? 0.985 10.017 4.729 1.00 47.97 90 LEU A CA 1
ATOM 700 C C . LEU A 1 90 ? 2.087 8.937 4.617 1.00 47.97 90 LEU A C 1
ATOM 702 O O . LEU A 1 90 ? 2.161 8.066 5.476 1.00 47.97 90 LEU A O 1
ATOM 706 N N . SER A 1 91 ? 2.915 8.943 3.565 1.00 45.88 91 SER A N 1
ATOM 707 C CA . SER A 1 91 ? 3.857 7.852 3.279 1.00 45.88 91 SER A CA 1
ATOM 708 C C . SER A 1 91 ? 5.271 8.041 3.825 1.00 45.88 91 SER A C 1
ATOM 710 O O . SER A 1 91 ? 5.972 7.046 3.944 1.00 45.88 91 SER A O 1
ATOM 712 N N . ASP A 1 92 ? 5.693 9.254 4.190 1.00 46.06 92 ASP A N 1
ATOM 713 C CA . ASP A 1 92 ? 7.067 9.498 4.644 1.00 46.06 92 ASP A CA 1
ATOM 714 C C . ASP A 1 92 ? 7.085 10.506 5.804 1.00 46.06 92 ASP A C 1
ATOM 716 O O . ASP A 1 92 ? 7.249 11.697 5.553 1.00 46.06 92 ASP A O 1
ATOM 720 N N . LEU A 1 93 ? 6.877 10.045 7.054 1.00 48.28 93 LEU A N 1
ATOM 721 C CA . LEU A 1 93 ? 7.437 10.538 8.344 1.00 48.28 93 LEU A CA 1
ATOM 722 C C . LEU A 1 93 ? 6.509 10.211 9.551 1.00 48.28 93 LEU A C 1
ATOM 724 O O . LEU A 1 93 ? 5.304 10.053 9.376 1.00 48.28 93 LEU A O 1
ATOM 728 N N . PRO A 1 94 ? 7.075 10.007 10.763 1.00 40.03 94 PRO A N 1
ATOM 729 C CA . PRO A 1 94 ? 6.560 9.084 11.781 1.00 40.03 94 PRO A CA 1
ATOM 730 C C . PRO A 1 94 ? 5.290 9.551 12.503 1.00 40.03 94 PRO A C 1
ATOM 732 O O . PRO A 1 94 ? 5.044 10.741 12.669 1.00 40.03 94 PRO A O 1
ATOM 735 N N . ALA A 1 95 ? 4.541 8.553 12.979 1.00 42.84 95 ALA A N 1
ATOM 736 C CA . ALA A 1 95 ? 3.186 8.542 13.535 1.00 42.84 95 ALA A CA 1
ATOM 737 C C . ALA A 1 95 ? 2.870 9.449 14.752 1.00 42.84 95 ALA A C 1
ATOM 739 O O . ALA A 1 95 ? 2.006 9.105 15.547 1.00 42.84 95 ALA A O 1
ATOM 740 N N . SER A 1 96 ? 3.532 10.589 14.952 1.00 43.16 96 SER A N 1
ATOM 741 C CA . SER A 1 96 ? 3.310 11.432 16.135 1.00 43.16 96 SER A CA 1
ATOM 742 C C . SER A 1 96 ? 2.534 12.732 15.898 1.00 43.16 96 SER A C 1
ATOM 744 O O . SER A 1 96 ? 2.193 13.379 16.882 1.00 43.16 96 SER A O 1
ATOM 746 N N . LEU A 1 97 ? 2.252 13.161 14.657 1.00 38.94 97 LEU A N 1
ATOM 747 C CA . LEU A 1 97 ? 1.797 14.547 14.405 1.00 38.94 97 LEU A CA 1
ATOM 748 C C . LEU A 1 97 ? 0.648 14.728 13.387 1.00 38.94 97 LEU A C 1
ATOM 750 O O . LEU A 1 97 ? 0.507 15.825 12.850 1.00 38.94 97 LEU A O 1
ATOM 754 N N . THR A 1 98 ? -0.174 13.713 13.080 1.00 44.62 98 THR A N 1
ATOM 755 C CA . THR A 1 98 ? -1.200 13.840 12.007 1.00 44.62 98 THR A CA 1
ATOM 756 C C . THR A 1 98 ? -2.662 13.627 12.422 1.00 44.62 98 THR A C 1
ATOM 758 O O . THR A 1 98 ? -3.538 13.734 11.570 1.00 44.62 98 THR A O 1
ATOM 761 N N . SER A 1 99 ? -2.987 13.402 13.695 1.00 38.91 99 SER A N 1
ATOM 762 C CA . SER A 1 99 ? -4.370 13.116 14.120 1.00 38.91 99 SER A CA 1
ATOM 763 C C . SER A 1 99 ? -4.820 13.959 15.314 1.00 38.91 99 SER A C 1
ATOM 765 O O . SER A 1 99 ? -5.001 13.446 16.408 1.00 38.91 99 SER A O 1
ATOM 767 N N . LEU A 1 100 ? -5.067 15.255 15.105 1.00 41.50 100 LEU A N 1
ATOM 768 C CA . LEU A 1 100 ? -5.924 16.048 15.999 1.00 41.50 100 LEU A CA 1
ATOM 769 C C . LEU A 1 100 ? -6.810 17.003 15.183 1.00 41.50 100 LEU A C 1
ATOM 771 O O . LEU A 1 100 ? -6.735 18.220 15.328 1.00 41.50 100 LEU A O 1
ATOM 775 N N . GLU A 1 101 ? -7.684 16.455 14.333 1.00 47.59 101 GLU A N 1
ATOM 776 C CA . GLU A 1 101 ? -8.944 17.148 14.024 1.00 47.59 101 GLU A CA 1
ATOM 777 C C . GLU A 1 101 ? -9.911 16.849 15.181 1.00 47.59 101 GLU A C 1
ATOM 779 O O . GLU A 1 101 ? -10.759 15.959 15.136 1.00 47.59 101 GLU A O 1
ATOM 784 N N . GLN A 1 102 ? -9.659 17.537 16.293 1.00 44.09 102 GLN A N 1
ATOM 785 C CA . GLN A 1 102 ? -10.456 17.506 17.510 1.00 44.09 102 GLN A CA 1
ATOM 786 C C . GLN A 1 102 ? -11.724 18.325 17.244 1.00 44.09 102 GLN A C 1
ATOM 788 O O . GLN A 1 102 ? -11.684 19.552 17.233 1.00 44.09 102 GLN A O 1
ATOM 793 N N . ILE A 1 103 ? -12.831 17.642 16.942 1.00 48.44 103 ILE A N 1
ATOM 794 C CA . ILE A 1 103 ? -14.104 18.292 16.585 1.00 48.44 103 ILE A CA 1
ATOM 795 C C . ILE A 1 103 ? -14.830 18.827 17.836 1.00 48.44 103 ILE A C 1
ATOM 797 O O . ILE A 1 103 ? -15.668 19.712 17.710 1.00 48.44 103 ILE A O 1
ATOM 801 N N . ASP A 1 104 ? -14.459 18.382 19.042 1.00 44.72 104 ASP A N 1
ATOM 802 C CA . ASP A 1 104 ? -14.791 19.042 20.312 1.00 44.72 104 ASP A CA 1
ATOM 803 C C . ASP A 1 104 ? -13.891 18.500 21.444 1.00 44.72 104 ASP A C 1
ATOM 805 O O . ASP A 1 104 ? -13.272 17.443 21.288 1.00 44.72 104 ASP A O 1
ATOM 809 N N . HIS A 1 105 ? -13.817 19.160 22.605 1.00 48.00 105 HIS A N 1
ATOM 810 C CA . HIS A 1 105 ? -12.933 18.754 23.722 1.00 48.00 105 HIS A CA 1
ATOM 811 C C . HIS A 1 105 ? -13.193 17.334 24.292 1.00 48.00 105 HIS A C 1
ATOM 813 O O . HIS A 1 105 ? -12.403 16.857 25.111 1.00 48.00 105 HIS A O 1
ATOM 819 N N . HIS A 1 106 ? -14.244 16.634 23.845 1.00 55.22 106 HIS A N 1
ATOM 820 C CA . HIS A 1 106 ? -14.624 15.293 24.309 1.00 55.22 106 HIS A CA 1
ATOM 821 C C . HIS A 1 106 ? -15.021 14.314 23.190 1.00 55.22 106 HIS A C 1
ATOM 823 O O . HIS A 1 106 ? -15.677 13.301 23.448 1.00 55.22 106 HIS A O 1
ATOM 829 N N . SER A 1 107 ? -14.676 14.608 21.931 1.00 64.38 107 SER A N 1
ATOM 830 C CA . SER A 1 107 ? -15.033 13.735 20.809 1.00 64.38 107 SER A CA 1
ATOM 831 C C . SER A 1 107 ? -13.919 13.614 19.774 1.00 64.38 107 SER A C 1
ATOM 833 O O . SER A 1 107 ? -13.393 14.616 19.292 1.00 64.38 107 SER A O 1
ATOM 835 N N . VAL A 1 108 ? -13.567 12.374 19.423 1.00 77.25 108 VAL A N 1
ATOM 836 C CA . VAL A 1 108 ? -12.478 12.069 18.480 1.00 77.25 108 VAL A CA 1
ATOM 837 C C . VAL A 1 108 ? -13.026 11.281 17.301 1.00 77.25 108 VAL A C 1
ATOM 839 O O . VAL A 1 108 ? -13.579 10.198 17.476 1.00 77.25 108 VAL A O 1
ATOM 842 N N . ALA A 1 109 ? -12.883 11.821 16.092 1.00 79.75 109 ALA A N 1
ATOM 843 C CA . ALA A 1 109 ? -13.230 11.114 14.866 1.00 79.75 109 ALA A CA 1
ATOM 844 C C . ALA A 1 109 ? -12.027 10.305 14.374 1.00 79.75 109 ALA A C 1
ATOM 846 O O . ALA A 1 109 ? -10.917 10.826 14.272 1.00 79.75 109 ALA A O 1
ATOM 847 N N . MET A 1 110 ? -12.250 9.037 14.043 1.00 83.12 110 MET A N 1
ATOM 848 C CA . MET A 1 110 ? -11.220 8.149 13.519 1.00 83.12 110 MET A CA 1
ATOM 849 C C . MET A 1 110 ? -11.710 7.389 12.285 1.00 83.12 110 MET A C 1
ATOM 851 O O . MET A 1 110 ? -12.897 7.060 12.185 1.00 83.12 110 MET A O 1
ATOM 855 N N . PRO A 1 111 ? -10.808 7.074 11.340 1.00 82.44 111 PRO A N 1
ATOM 856 C CA . PRO A 1 111 ? -11.133 6.189 10.232 1.00 82.44 111 PRO A CA 1
ATOM 857 C C . PRO A 1 111 ? -11.614 4.813 10.716 1.00 82.44 111 PRO A C 1
ATOM 859 O O . PRO A 1 111 ? -11.020 4.210 11.606 1.00 82.44 111 PRO A O 1
ATOM 862 N N . GLY A 1 112 ? -12.640 4.250 10.077 1.00 82.81 112 GLY A N 1
ATOM 863 C CA . GLY A 1 112 ? -13.119 2.896 10.386 1.00 82.81 112 GLY A CA 1
ATOM 864 C C . GLY A 1 112 ? -12.071 1.803 10.120 1.00 82.81 112 GLY A C 1
ATOM 865 O O . GLY A 1 112 ? -12.127 0.721 10.702 1.00 82.81 112 GLY A O 1
ATOM 866 N N . ILE A 1 113 ? -11.075 2.093 9.279 1.00 84.00 113 ILE A N 1
ATOM 867 C CA . ILE A 1 113 ? -9.940 1.200 9.005 1.00 84.00 113 ILE A CA 1
ATOM 868 C C . ILE A 1 113 ? -8.865 1.214 10.099 1.00 84.00 113 ILE A C 1
ATOM 870 O O . ILE A 1 113 ? -7.958 0.387 10.040 1.00 84.00 113 ILE A O 1
ATOM 874 N N . SER A 1 114 ? -8.947 2.118 11.081 1.00 84.31 114 SER A N 1
ATOM 875 C CA . SER A 1 114 ? -7.967 2.200 12.165 1.00 84.31 114 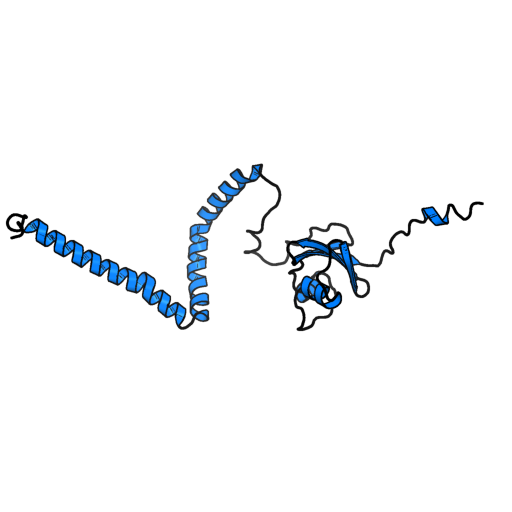SER A CA 1
ATOM 876 C C . SER A 1 114 ? -7.904 0.886 12.940 1.00 84.31 114 SER A C 1
ATOM 878 O O . SER A 1 114 ? -8.935 0.316 13.311 1.00 84.31 114 SER A O 1
ATOM 880 N N . GLU A 1 115 ? -6.692 0.386 13.176 1.00 85.62 115 GLU A N 1
ATOM 881 C CA . GLU A 1 115 ? -6.478 -0.837 13.948 1.00 85.62 115 GLU A CA 1
ATOM 882 C C . GLU A 1 115 ? -6.824 -0.616 15.421 1.00 85.62 115 GLU A C 1
ATOM 884 O O . GLU A 1 115 ? -6.396 0.362 16.033 1.00 85.62 115 GLU A O 1
ATOM 889 N N . LEU A 1 116 ? -7.561 -1.556 16.015 1.00 84.38 116 LEU A N 1
ATOM 890 C CA . LEU A 1 116 ? -8.037 -1.453 17.397 1.00 84.38 116 LEU A CA 1
ATOM 891 C C . LEU A 1 116 ? -6.892 -1.350 18.412 1.00 84.38 116 LEU A C 1
ATOM 893 O O . LEU A 1 116 ? -7.042 -0.716 19.450 1.00 84.38 116 LEU A O 1
ATOM 897 N N . THR A 1 117 ? -5.743 -1.955 18.109 1.00 78.69 117 THR A N 1
ATOM 898 C CA . THR A 1 117 ? -4.513 -1.867 18.909 1.00 78.69 117 THR A CA 1
ATOM 899 C C . THR A 1 117 ? -3.970 -0.442 18.968 1.00 78.69 117 THR A C 1
ATOM 901 O O . THR A 1 117 ? -3.641 0.035 20.051 1.00 78.69 117 THR A O 1
ATOM 904 N N . VAL A 1 118 ? -3.925 0.244 17.823 1.00 75.56 118 VAL A N 1
ATOM 905 C CA . VAL A 1 118 ? -3.472 1.637 17.713 1.00 75.56 118 VAL A CA 1
ATOM 906 C C . VAL A 1 118 ? -4.478 2.565 18.385 1.00 75.56 118 VAL A C 1
ATOM 908 O O . VAL A 1 118 ? -4.093 3.378 19.214 1.00 75.56 118 VAL A O 1
ATOM 911 N N . VAL A 1 119 ? -5.771 2.372 18.118 1.00 76.00 119 VAL A N 1
ATOM 912 C CA . VAL A 1 119 ? -6.864 3.139 18.738 1.00 76.00 119 VAL A CA 1
ATOM 913 C C . VAL A 1 119 ? -6.829 3.031 20.266 1.00 76.00 119 VAL A C 1
ATOM 915 O O . VAL A 1 119 ? -6.901 4.045 20.955 1.00 76.00 119 VAL A O 1
ATOM 918 N N . ASN A 1 120 ? -6.684 1.818 20.807 1.00 76.88 120 ASN A N 1
ATOM 919 C CA . ASN A 1 120 ? -6.577 1.599 22.250 1.00 76.88 120 ASN A CA 1
ATOM 920 C C . ASN A 1 120 ? -5.368 2.321 22.851 1.00 76.88 120 ASN A C 1
ATOM 922 O O . ASN A 1 120 ? -5.474 2.910 23.924 1.00 76.88 120 ASN A O 1
ATOM 926 N N . GLN A 1 121 ? -4.229 2.299 22.160 1.00 70.56 121 GLN A N 1
ATOM 927 C CA . GLN A 1 121 ? -3.013 2.954 22.626 1.00 70.56 121 GLN A CA 1
ATOM 928 C C . GLN A 1 121 ? -3.104 4.487 22.552 1.00 70.56 121 GLN A C 1
ATOM 930 O O . GLN A 1 121 ? -2.706 5.159 23.500 1.00 70.56 121 GLN A O 1
ATOM 935 N N . GLU A 1 122 ? -3.624 5.038 21.453 1.00 64.06 122 GLU A N 1
ATOM 936 C CA . GLU A 1 122 ? -3.726 6.487 21.229 1.00 64.06 122 GLU A CA 1
ATOM 937 C C . GLU A 1 122 ? -4.775 7.148 22.124 1.00 64.06 122 GLU A C 1
ATOM 939 O O . GLU A 1 122 ? -4.547 8.241 22.637 1.00 64.06 122 GLU A O 1
ATOM 944 N N . LEU A 1 123 ? -5.909 6.481 22.342 1.00 69.06 123 LEU A N 1
ATOM 945 C CA . LEU A 1 123 ? -7.009 7.008 23.152 1.00 69.06 123 LEU A CA 1
ATOM 946 C C . LEU A 1 123 ? -6.993 6.505 24.603 1.00 69.06 123 LEU A C 1
ATOM 948 O O . LEU A 1 123 ? -7.920 6.799 25.354 1.00 69.06 123 LEU A O 1
ATOM 952 N N . ALA A 1 124 ? -5.961 5.747 25.000 1.00 68.62 124 ALA A N 1
ATOM 953 C CA . ALA A 1 124 ? -5.873 5.072 26.299 1.00 68.62 124 ALA A CA 1
ATOM 954 C C . ALA A 1 124 ? -7.146 4.262 26.640 1.00 68.62 124 ALA A C 1
ATOM 956 O O . ALA A 1 124 ? -7.622 4.253 27.777 1.00 68.62 124 ALA A O 1
ATOM 957 N N . LEU A 1 125 ? -7.709 3.593 25.629 1.00 74.31 125 LEU A N 1
ATOM 958 C CA . LEU A 1 125 ? -8.916 2.777 25.733 1.00 74.31 125 LEU A CA 1
ATOM 959 C C . LEU A 1 125 ? -8.574 1.297 25.926 1.00 74.31 125 LEU A C 1
ATOM 961 O O . LEU A 1 125 ? -7.514 0.811 25.533 1.00 74.31 125 LEU A O 1
ATOM 965 N N . HIS A 1 126 ? -9.529 0.553 26.481 1.00 75.25 126 HIS A N 1
ATOM 966 C CA . HIS A 1 126 ? -9.444 -0.898 26.651 1.00 75.25 126 HIS A CA 1
ATOM 967 C C . HIS A 1 126 ? -10.569 -1.605 25.885 1.00 75.25 126 HIS A C 1
ATOM 969 O O . HIS A 1 126 ? -11.361 -2.353 26.462 1.00 75.25 126 HIS A O 1
ATOM 975 N N . LEU A 1 127 ? -10.675 -1.350 24.577 1.00 81.25 127 LEU A N 1
ATOM 976 C CA . LEU A 1 127 ? -11.591 -2.106 23.721 1.00 81.25 127 LEU A CA 1
ATOM 977 C C . LEU A 1 127 ? -11.121 -3.566 23.612 1.00 81.25 127 LEU A C 1
ATOM 979 O O . LEU A 1 127 ? -9.913 -3.816 23.535 1.00 81.25 127 LEU A O 1
ATOM 983 N N . PRO A 1 128 ? -12.045 -4.541 23.586 1.00 81.75 128 PRO A N 1
ATOM 984 C CA . PRO A 1 128 ? -11.707 -5.957 23.561 1.00 81.75 128 PRO A CA 1
ATOM 985 C C . PRO A 1 128 ? -11.031 -6.297 22.239 1.00 81.75 128 PRO A C 1
ATOM 987 O O . PRO A 1 128 ? -11.579 -6.018 21.179 1.00 81.75 128 PRO A O 1
ATOM 990 N N . ILE A 1 129 ? -9.871 -6.945 22.283 1.00 82.44 129 ILE A N 1
ATOM 991 C CA . ILE A 1 129 ? -9.152 -7.387 21.084 1.00 82.44 129 ILE A CA 1
ATOM 992 C C . ILE A 1 129 ? -9.474 -8.867 20.856 1.00 82.44 129 ILE A C 1
ATOM 994 O O . ILE A 1 129 ? -9.312 -9.685 21.760 1.00 82.44 129 ILE A O 1
ATOM 998 N N . SER A 1 130 ? -9.931 -9.218 19.654 1.00 84.69 130 SER A N 1
ATOM 999 C CA . SER A 1 130 ? -10.293 -10.589 19.275 1.00 84.69 130 SER A CA 1
ATOM 1000 C C . SER A 1 130 ? -9.743 -10.924 17.890 1.00 84.69 130 SER A C 1
ATOM 1002 O O . SER A 1 130 ? -9.701 -10.045 17.036 1.00 84.69 130 SER A O 1
ATOM 1004 N N . PRO A 1 131 ? -9.383 -12.185 17.592 1.00 78.94 131 PRO A N 1
ATOM 1005 C CA . PRO A 1 131 ? -9.016 -12.588 16.233 1.00 78.94 131 PRO A CA 1
ATOM 1006 C C . PRO A 1 131 ? -10.126 -12.357 15.192 1.00 78.94 131 PRO A C 1
ATOM 1008 O O . PRO A 1 131 ? -9.830 -12.277 14.003 1.00 78.94 131 PRO A O 1
ATOM 1011 N N . ALA A 1 132 ? -11.391 -12.256 15.622 1.00 77.62 132 ALA A N 1
ATOM 1012 C CA . ALA A 1 132 ? -12.546 -12.060 14.743 1.00 77.62 132 ALA A CA 1
ATOM 1013 C C . ALA A 1 132 ? -12.602 -10.662 14.099 1.00 77.62 132 ALA A C 1
ATOM 1015 O O . ALA A 1 132 ? -13.254 -10.489 13.072 1.00 77.62 132 ALA A O 1
ATOM 1016 N N . TYR A 1 133 ? -11.927 -9.666 14.681 1.00 87.88 133 TYR A N 1
ATOM 1017 C CA . TYR A 1 133 ? -11.913 -8.299 14.169 1.00 87.88 133 TYR A CA 1
ATOM 1018 C C . TYR A 1 133 ? -10.602 -7.590 14.533 1.00 87.88 133 TYR A C 1
ATOM 1020 O O . TYR A 1 133 ? -10.098 -7.691 15.645 1.00 87.88 133 TYR A O 1
ATOM 1028 N N . ARG A 1 134 ? -10.039 -6.836 13.586 1.00 87.44 134 ARG A N 1
ATOM 1029 C CA . ARG A 1 134 ? -8.780 -6.090 13.787 1.00 87.44 134 ARG A CA 1
ATOM 1030 C C . ARG A 1 134 ? -8.978 -4.579 13.786 1.00 87.44 134 ARG A C 1
ATOM 1032 O O . ARG A 1 134 ? -8.235 -3.863 14.448 1.00 87.44 134 ARG A O 1
ATOM 1039 N N . THR A 1 135 ? -9.957 -4.102 13.029 1.00 92.38 135 THR A N 1
ATOM 1040 C CA . THR A 1 135 ? -10.205 -2.678 12.798 1.00 92.38 135 THR A CA 1
ATOM 1041 C C . THR A 1 135 ? -11.410 -2.193 13.580 1.00 92.38 135 THR A C 1
ATOM 1043 O O . THR A 1 135 ? -12.255 -2.987 13.998 1.00 92.38 135 THR A O 1
ATOM 1046 N N . LEU A 1 136 ? -11.513 -0.877 13.727 1.00 90.62 136 LEU A N 1
ATOM 1047 C CA . LEU A 1 136 ? -12.638 -0.206 14.360 1.00 90.62 136 LEU A CA 1
ATOM 1048 C C . LEU A 1 136 ? -13.981 -0.550 13.712 1.00 90.62 136 LEU A C 1
ATOM 1050 O O . LEU A 1 136 ? -14.941 -0.896 14.398 1.00 90.62 136 LEU A O 1
ATOM 1054 N N . ALA A 1 137 ? -14.029 -0.527 12.381 1.00 91.44 137 ALA A N 1
ATOM 1055 C CA . ALA A 1 137 ? -15.197 -0.947 11.625 1.00 91.44 137 ALA A CA 1
ATOM 1056 C C . ALA A 1 137 ? -15.516 -2.422 11.862 1.00 91.44 137 ALA A C 1
ATOM 1058 O O . ALA A 1 137 ? -16.671 -2.759 12.097 1.00 91.44 137 ALA A O 1
ATOM 1059 N N . GLY A 1 138 ? -14.505 -3.297 11.872 1.00 92.38 138 GLY A N 1
ATOM 1060 C CA . GLY A 1 138 ? -14.700 -4.714 12.175 1.00 92.38 138 GLY A CA 1
ATOM 1061 C C . GLY A 1 138 ? -15.271 -4.935 13.576 1.00 92.38 138 GLY A C 1
ATOM 1062 O O . GLY A 1 138 ? -16.191 -5.730 13.739 1.00 92.38 138 GLY A O 1
ATOM 1063 N N . PHE A 1 139 ? -14.774 -4.199 14.571 1.00 93.88 139 PHE A N 1
ATOM 1064 C CA . PHE A 1 139 ? -15.281 -4.239 15.940 1.00 93.88 139 PHE A CA 1
ATOM 1065 C C . PHE A 1 139 ? -16.756 -3.821 16.016 1.00 93.88 139 PHE A C 1
ATOM 1067 O O . PHE A 1 139 ? -17.557 -4.555 16.600 1.00 93.88 139 PHE A O 1
ATOM 1074 N N . MET A 1 140 ? -17.121 -2.693 15.391 1.00 93.88 140 MET A N 1
ATOM 1075 C CA . MET A 1 140 ? -18.504 -2.203 15.376 1.00 93.88 140 MET A CA 1
ATOM 1076 C C . MET A 1 140 ? -19.443 -3.159 14.643 1.00 93.88 140 MET A C 1
ATOM 1078 O O . MET A 1 140 ? -20.474 -3.533 15.187 1.00 93.88 140 MET A O 1
ATOM 1082 N N . ILE A 1 141 ? -19.065 -3.606 13.444 1.00 93.94 141 ILE A N 1
ATOM 1083 C CA . ILE A 1 141 ? -19.873 -4.529 12.635 1.00 93.94 141 ILE A CA 1
ATOM 1084 C C . ILE A 1 141 ? -20.075 -5.854 13.371 1.00 93.94 141 ILE A C 1
ATOM 1086 O O . ILE A 1 141 ? -21.172 -6.403 13.369 1.00 93.94 141 ILE A O 1
ATOM 1090 N N . HIS A 1 142 ? -19.032 -6.364 14.029 1.00 93.00 142 HIS A N 1
ATOM 1091 C CA . HIS A 1 142 ? -19.121 -7.604 14.791 1.00 93.00 142 HIS A CA 1
ATOM 1092 C C . HIS A 1 142 ? -20.068 -7.478 15.993 1.00 93.00 142 HIS A C 1
ATOM 1094 O O . HIS A 1 142 ? -20.839 -8.398 16.250 1.00 93.00 142 HIS A O 1
ATOM 1100 N N . HIS A 1 143 ? -20.024 -6.364 16.732 1.00 91.69 143 HIS A N 1
ATOM 1101 C CA . HIS A 1 143 ? -20.882 -6.169 17.908 1.00 91.69 143 HIS A CA 1
ATOM 1102 C C . HIS A 1 143 ? -22.327 -5.812 17.553 1.00 91.69 143 HIS A C 1
ATOM 1104 O O . HIS A 1 143 ? -23.238 -6.242 18.255 1.00 91.69 143 HIS A O 1
ATOM 1110 N N . LEU A 1 144 ? -22.546 -5.070 16.467 1.00 91.75 144 LEU A N 1
ATOM 1111 C CA . LEU A 1 144 ? -23.888 -4.763 15.964 1.00 91.75 144 LEU A CA 1
ATOM 1112 C C . LEU A 1 144 ? -24.503 -5.950 15.205 1.00 91.75 144 LEU A C 1
ATOM 1114 O O . LEU A 1 144 ? -25.719 -6.072 15.104 1.00 91.75 144 LEU A O 1
ATOM 1118 N N . GLY A 1 145 ? -23.672 -6.848 14.666 1.00 92.75 145 GLY A N 1
ATOM 1119 C CA . GLY A 1 145 ? -24.102 -7.980 13.839 1.00 92.75 145 GLY A CA 1
ATOM 1120 C C . GLY A 1 145 ? -24.462 -7.599 12.398 1.00 92.75 145 GLY A C 1
ATOM 1121 O O . GLY A 1 145 ? -24.831 -8.466 11.606 1.00 92.75 145 GLY A O 1
ATOM 1122 N N . HIS A 1 146 ? -24.343 -6.322 12.037 1.00 93.75 146 HIS A N 1
ATOM 1123 C CA . HIS A 1 146 ? -24.571 -5.793 10.697 1.00 93.75 146 HIS A CA 1
ATOM 1124 C C . HIS A 1 146 ? -23.704 -4.553 10.445 1.00 93.75 146 HIS A C 1
ATOM 1126 O O . HIS A 1 146 ? -23.063 -4.019 11.349 1.00 93.75 146 HIS A O 1
ATOM 1132 N N . LEU A 1 147 ? -23.674 -4.087 9.194 1.00 93.19 147 LEU A N 1
ATOM 1133 C CA . LEU A 1 147 ? -23.075 -2.795 8.873 1.00 93.19 147 LEU A CA 1
ATOM 1134 C C . LEU A 1 147 ? -23.927 -1.676 9.500 1.00 93.19 147 LEU A C 1
ATOM 1136 O O . LEU A 1 147 ? -25.133 -1.654 9.232 1.00 93.19 147 LEU A O 1
ATOM 1140 N N . PRO A 1 148 ? -23.346 -0.768 10.307 1.00 90.00 148 PRO A N 1
ATOM 1141 C CA . PRO A 1 148 ? -24.103 0.334 10.885 1.00 90.00 148 PRO A CA 1
ATOM 1142 C C . PRO A 1 148 ? -24.607 1.300 9.810 1.00 90.00 148 PRO A C 1
ATOM 1144 O O . PRO A 1 148 ? -23.948 1.499 8.785 1.00 90.00 148 PRO A O 1
ATOM 1147 N N . VAL A 1 149 ? -25.745 1.945 10.061 1.00 91.06 149 VAL A N 1
ATOM 1148 C CA . VAL A 1 149 ? -26.186 3.124 9.299 1.00 91.06 149 VAL A CA 1
ATOM 1149 C C . VAL A 1 149 ? -25.552 4.403 9.854 1.00 91.06 149 VAL A C 1
ATOM 1151 O O . VAL A 1 149 ? -25.110 4.453 10.999 1.00 91.06 149 VAL A O 1
ATOM 1154 N N . ALA A 1 150 ? -25.472 5.459 9.040 1.00 85.44 150 ALA A N 1
ATOM 1155 C CA . ALA A 1 150 ? -24.910 6.728 9.499 1.00 85.44 150 ALA A CA 1
ATOM 1156 C C . ALA A 1 150 ? -25.715 7.294 10.689 1.00 85.44 150 ALA A C 1
ATOM 1158 O O . ALA A 1 150 ? -26.942 7.365 10.630 1.00 85.44 150 ALA A O 1
ATOM 1159 N N . GLY A 1 151 ? -25.018 7.691 11.753 1.00 80.69 151 GLY A N 1
ATOM 1160 C CA . GLY A 1 151 ? -25.582 8.130 13.031 1.00 80.69 151 GLY A CA 1
ATOM 1161 C C . GLY A 1 151 ? -25.889 6.998 14.020 1.00 80.69 151 GLY A C 1
ATOM 1162 O O . GLY A 1 151 ? -26.232 7.279 15.167 1.00 80.69 151 GLY A O 1
ATOM 1163 N N . GLU A 1 152 ? -25.764 5.730 13.616 1.00 81.38 152 GLU A N 1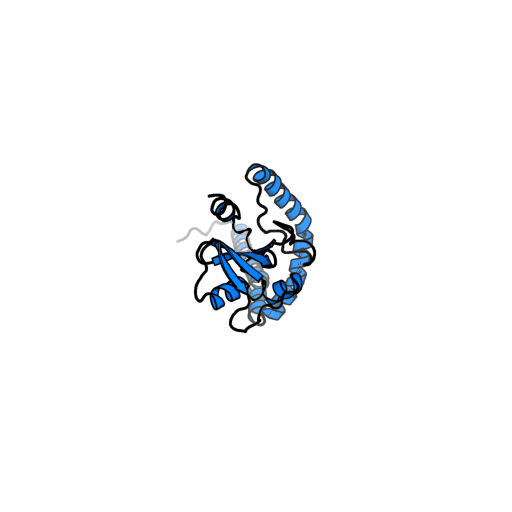
ATOM 1164 C CA . GLU A 1 152 ? -25.957 4.585 14.509 1.00 81.38 152 GLU A CA 1
ATOM 1165 C C . GLU A 1 152 ? -24.825 4.477 15.532 1.00 81.38 152 GLU A C 1
ATOM 1167 O O . GLU A 1 152 ? -23.661 4.747 15.219 1.00 81.38 152 GLU A O 1
ATOM 1172 N N . ARG A 1 153 ? -25.169 4.082 16.763 1.00 90.00 153 ARG A N 1
ATOM 1173 C CA . ARG A 1 153 ? -24.273 4.160 17.917 1.00 90.00 153 ARG A CA 1
ATOM 1174 C C . ARG A 1 153 ? -24.106 2.817 18.609 1.00 90.00 153 ARG A C 1
ATOM 1176 O O . ARG A 1 153 ? -25.079 2.107 18.845 1.00 90.00 153 ARG A O 1
ATOM 1183 N N . LEU A 1 154 ? -22.870 2.510 18.981 1.00 89.38 154 LEU A N 1
ATOM 1184 C CA . LEU A 1 154 ? -22.490 1.356 19.781 1.00 89.38 154 LEU A CA 1
ATOM 1185 C C . LEU A 1 154 ? -21.968 1.839 21.136 1.00 89.38 154 LEU A C 1
ATOM 1187 O O . LEU A 1 154 ? -20.976 2.563 21.200 1.00 89.38 154 LEU A O 1
ATOM 1191 N N . LEU A 1 155 ? -22.619 1.406 22.213 1.00 86.94 155 LEU A N 1
ATOM 1192 C CA . LEU A 1 155 ? -22.176 1.674 23.578 1.00 86.94 155 LEU A CA 1
ATOM 1193 C C . LEU A 1 155 ? -21.229 0.572 24.051 1.00 86.94 155 LEU A C 1
ATOM 1195 O O . LEU A 1 155 ? -21.550 -0.615 23.977 1.00 86.94 155 LEU A O 1
ATOM 1199 N N . TRP A 1 156 ? -20.071 0.974 24.564 1.00 82.62 156 TRP A N 1
ATOM 1200 C CA . TRP A 1 156 ? -19.077 0.083 25.143 1.00 82.62 156 TRP A CA 1
ATOM 1201 C C . TRP A 1 156 ? -18.506 0.673 26.436 1.00 82.62 156 TRP A C 1
ATOM 1203 O O . TRP A 1 156 ? -17.603 1.510 26.417 1.00 82.62 156 TRP A O 1
ATOM 1213 N N . GLY A 1 157 ? -19.028 0.225 27.581 1.00 77.62 157 GLY A N 1
ATOM 1214 C CA . GLY A 1 157 ? -18.692 0.816 28.879 1.00 77.62 157 GLY A CA 1
ATOM 1215 C C . GLY A 1 157 ? -19.127 2.283 28.937 1.00 77.62 157 GLY A C 1
ATOM 1216 O O . GLY A 1 157 ? -20.291 2.581 28.697 1.00 77.62 157 GLY A O 1
ATOM 1217 N N . GLU A 1 158 ? -18.176 3.179 29.200 1.00 72.06 158 GLU A N 1
ATOM 1218 C CA . GLU A 1 158 ? -18.371 4.641 29.230 1.00 72.06 158 GLU A CA 1
ATOM 1219 C C . GLU A 1 158 ? -18.113 5.305 27.862 1.00 72.06 158 GLU A C 1
ATOM 1221 O O . GLU A 1 158 ? -17.955 6.518 27.772 1.00 72.06 158 GLU A O 1
ATOM 1226 N N . LEU A 1 159 ? -17.997 4.523 26.785 1.00 81.12 159 LEU A N 1
ATOM 1227 C CA . LEU A 1 159 ? -17.662 5.010 25.449 1.00 81.12 159 LEU A CA 1
ATOM 1228 C C . LEU A 1 159 ? -18.827 4.786 24.484 1.00 81.12 159 LEU A C 1
ATOM 1230 O O . LEU A 1 159 ? -19.377 3.691 24.394 1.00 81.12 159 LEU A O 1
ATOM 1234 N N . GLU A 1 160 ? -19.159 5.809 23.714 1.00 85.06 160 GLU A N 1
ATOM 1235 C CA . GLU A 1 160 ? -20.124 5.773 22.624 1.00 85.06 160 G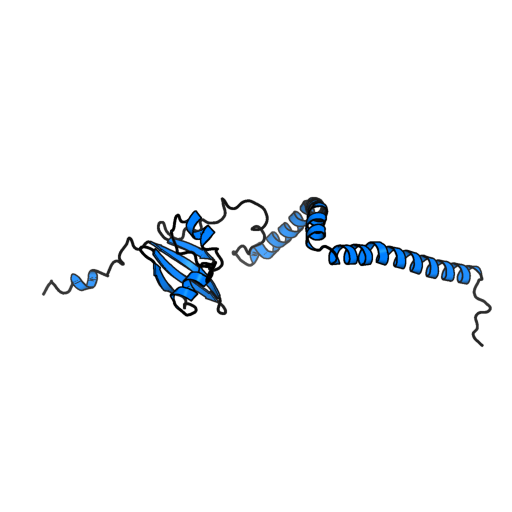LU A CA 1
ATOM 1236 C C . GLU A 1 160 ? -19.371 5.900 21.295 1.00 85.06 160 GLU A C 1
ATOM 1238 O O . GLU A 1 160 ? -18.663 6.880 21.054 1.00 85.06 160 GLU A O 1
ATOM 1243 N N . LEU A 1 161 ? -19.498 4.889 20.435 1.00 90.25 161 LEU A N 1
ATOM 1244 C CA . LEU A 1 161 ? -18.960 4.893 19.079 1.00 90.25 161 LEU A CA 1
ATOM 1245 C C . LEU A 1 161 ? -20.099 5.144 18.094 1.00 90.25 161 LEU A C 1
ATOM 1247 O O . LEU A 1 161 ? -20.989 4.309 17.963 1.00 90.25 161 LEU A O 1
ATOM 1251 N N . GLU A 1 162 ? -20.068 6.255 17.370 1.00 86.81 162 GLU A N 1
ATOM 1252 C CA . GLU A 1 162 ? -21.082 6.618 16.380 1.00 86.81 162 GLU A CA 1
ATOM 1253 C C . GLU A 1 162 ? -20.540 6.500 14.954 1.00 86.81 162 GLU A C 1
ATOM 1255 O O . GLU A 1 162 ? -19.487 7.045 14.621 1.00 86.81 162 GLU A O 1
ATOM 1260 N N . ALA A 1 163 ? -21.276 5.818 14.080 1.00 90.25 163 ALA A N 1
ATOM 1261 C CA . ALA A 1 163 ? -20.951 5.705 12.667 1.00 90.25 163 ALA A CA 1
ATOM 1262 C C . ALA A 1 163 ? -21.228 7.030 11.942 1.00 90.25 163 ALA A C 1
ATOM 1264 O O . ALA A 1 163 ? -22.308 7.242 11.403 1.00 90.25 163 ALA A O 1
ATOM 1265 N N . LEU A 1 164 ? -20.259 7.944 11.901 1.00 83.44 164 LEU A N 1
ATOM 1266 C CA . LEU A 1 164 ? -20.463 9.268 11.308 1.00 83.44 164 LEU A CA 1
ATOM 1267 C C . LEU A 1 164 ? -20.643 9.205 9.785 1.00 83.44 164 LEU A C 1
ATOM 1269 O O . LEU A 1 164 ? -21.433 9.958 9.214 1.00 83.44 164 LEU A O 1
ATOM 1273 N N . LYS A 1 165 ? -19.900 8.318 9.110 1.00 82.00 165 LYS A N 1
ATOM 1274 C CA . LYS A 1 165 ? -19.940 8.209 7.648 1.00 82.00 165 LYS A CA 1
ATOM 1275 C C . LYS A 1 165 ? -19.819 6.770 7.173 1.00 82.00 165 LYS A C 1
ATOM 1277 O O . LYS A 1 165 ? -18.817 6.105 7.431 1.00 82.00 165 LYS A O 1
ATOM 1282 N N . VAL A 1 166 ? -20.811 6.337 6.400 1.00 82.25 166 VAL A N 1
ATOM 1283 C CA . VAL A 1 166 ? -20.866 5.020 5.759 1.00 82.25 166 VAL A CA 1
ATOM 1284 C C . VAL A 1 166 ? -21.084 5.222 4.263 1.00 82.25 166 VAL A C 1
ATOM 1286 O O . VAL A 1 166 ? -22.076 5.830 3.863 1.00 82.25 166 VAL A O 1
ATOM 1289 N N . THR A 1 167 ? -20.172 4.717 3.433 1.00 84.25 167 THR A N 1
ATOM 1290 C CA . THR A 1 167 ? -20.247 4.841 1.968 1.00 84.25 167 THR A CA 1
ATOM 1291 C C . THR A 1 167 ? -19.996 3.489 1.324 1.00 84.25 167 THR A C 1
ATOM 1293 O O . THR A 1 167 ? -19.037 2.805 1.673 1.00 84.25 167 THR A O 1
ATOM 1296 N N . ASN A 1 168 ? -20.814 3.109 0.339 1.00 88.31 168 ASN A N 1
ATOM 1297 C CA . ASN A 1 168 ? -20.605 1.900 -0.470 1.00 88.31 168 ASN A CA 1
ATOM 1298 C C . ASN A 1 168 ? -20.371 0.622 0.360 1.00 88.31 168 ASN A C 1
ATOM 1300 O O . ASN A 1 168 ? -19.535 -0.205 0.011 1.00 88.31 168 ASN A O 1
ATOM 1304 N N . GLY A 1 169 ? -21.081 0.473 1.481 1.00 83.31 169 GLY A N 1
ATOM 1305 C CA . GLY A 1 169 ? -20.930 -0.691 2.356 1.00 83.31 169 GLY A CA 1
ATOM 1306 C C . GLY A 1 169 ? -19.714 -0.648 3.292 1.00 83.31 169 GLY A C 1
ATOM 1307 O O . GLY A 1 169 ? -19.487 -1.610 4.016 1.00 83.31 169 GLY A O 1
ATOM 1308 N N . ASN A 1 170 ? -18.952 0.449 3.305 1.00 83.50 170 ASN A N 1
ATOM 1309 C CA . ASN A 1 170 ? -17.796 0.640 4.174 1.00 83.50 170 ASN A CA 1
ATOM 1310 C C . ASN A 1 170 ? -18.071 1.728 5.212 1.00 83.50 170 ASN A C 1
ATOM 1312 O O . ASN A 1 170 ? -18.474 2.843 4.873 1.00 83.50 170 ASN A O 1
ATOM 1316 N N . LEU A 1 171 ? -17.800 1.416 6.478 1.00 87.62 171 LEU A N 1
ATOM 1317 C CA . LEU A 1 171 ? -17.763 2.403 7.551 1.00 87.62 171 LEU A CA 1
ATOM 1318 C C . LEU A 1 171 ? -16.458 3.202 7.440 1.00 87.62 171 LEU A C 1
ATOM 1320 O O . LEU A 1 171 ? -15.383 2.691 7.750 1.00 87.62 171 LEU A O 1
ATOM 1324 N N . GLU A 1 172 ? -16.547 4.437 6.950 1.00 85.12 172 GLU A N 1
ATOM 1325 C CA . GLU A 1 172 ? -15.382 5.288 6.694 1.00 85.12 172 GLU A CA 1
ATOM 1326 C C . GLU A 1 172 ? -14.916 6.020 7.948 1.00 85.12 172 GLU A C 1
ATOM 1328 O O . GLU A 1 172 ? -13.714 6.095 8.187 1.00 85.12 172 GLU A O 1
ATOM 1333 N N . ILE A 1 173 ? -15.848 6.569 8.731 1.00 82.19 173 ILE A N 1
ATOM 1334 C CA . ILE A 1 173 ? -15.537 7.412 9.890 1.00 82.19 173 ILE A CA 1
ATOM 1335 C C . ILE A 1 173 ? -16.414 7.006 11.063 1.00 82.19 173 ILE A C 1
ATOM 1337 O O . ILE A 1 173 ? -17.632 6.872 10.925 1.00 82.19 173 ILE A O 1
ATOM 1341 N N . VAL A 1 174 ? -15.776 6.879 12.219 1.00 86.56 174 VAL A N 1
ATOM 1342 C CA . VAL A 1 174 ? -16.409 6.616 13.505 1.00 86.56 174 VAL A CA 1
ATOM 1343 C C . VAL A 1 174 ? -16.028 7.725 14.468 1.00 86.56 174 VAL A C 1
ATOM 1345 O O . VAL A 1 174 ? -14.865 8.114 14.555 1.00 86.56 174 VAL A O 1
ATOM 1348 N N . LEU A 1 175 ? -17.015 8.235 15.187 1.00 84.00 175 LEU A N 1
ATOM 1349 C CA . LEU A 1 175 ? -16.844 9.239 16.217 1.00 84.00 175 LEU A CA 1
ATOM 1350 C C . LEU A 1 175 ? -16.883 8.569 17.586 1.00 84.00 175 LEU A C 1
ATOM 1352 O O . LEU A 1 175 ? -17.847 7.889 17.917 1.00 84.00 175 LEU A O 1
ATOM 1356 N N . PHE A 1 176 ? -15.854 8.796 18.383 1.00 85.06 176 PHE A N 1
ATOM 1357 C CA . PHE A 1 176 ? -15.819 8.426 19.787 1.00 85.06 176 PHE A CA 1
ATOM 1358 C C . PHE A 1 176 ? -16.331 9.573 20.640 1.00 85.06 176 PHE A C 1
ATOM 1360 O O . PHE A 1 176 ? -15.841 10.693 20.501 1.00 85.06 176 PHE A O 1
ATOM 1367 N N . ARG A 1 177 ? -17.255 9.286 21.552 1.00 78.31 177 ARG A N 1
ATOM 1368 C CA . ARG A 1 177 ? -17.699 10.194 22.612 1.00 78.31 177 ARG A CA 1
ATOM 1369 C C . ARG A 1 177 ? -17.621 9.454 23.942 1.00 78.31 177 ARG A C 1
ATOM 1371 O O . ARG A 1 177 ? -17.917 8.267 23.995 1.00 78.31 177 ARG A O 1
ATOM 1378 N N . ASN A 1 178 ? -17.211 10.123 25.010 1.00 73.75 178 ASN A N 1
ATOM 1379 C CA . ASN A 1 178 ? -17.261 9.544 26.352 1.00 73.75 178 ASN A CA 1
ATOM 1380 C C . ASN A 1 178 ? -18.586 9.959 27.025 1.00 73.75 178 ASN A C 1
ATOM 1382 O O . ASN A 1 178 ? -19.030 11.096 26.889 1.00 73.75 178 ASN A O 1
ATOM 1386 N N . VAL A 1 179 ? -19.251 9.002 27.673 1.00 65.00 179 VAL A N 1
ATOM 1387 C CA . VAL A 1 179 ? -20.645 9.057 28.152 1.00 65.00 179 VAL A CA 1
ATOM 1388 C C . VAL A 1 179 ? -20.779 9.823 29.485 1.00 65.00 179 VAL A C 1
ATOM 1390 O O . VAL A 1 179 ? -21.868 9.933 30.042 1.00 65.00 179 VAL A O 1
ATOM 1393 N N . LEU A 1 180 ? -19.704 10.448 29.982 1.00 54.66 180 LEU A N 1
ATOM 1394 C CA . LEU A 1 180 ? -19.726 11.261 31.209 1.00 54.66 180 LEU A CA 1
ATOM 1395 C C . LEU A 1 180 ? -20.538 12.572 31.123 1.00 54.66 180 LEU A C 1
ATOM 1397 O O . LEU A 1 180 ? -20.651 13.268 32.132 1.00 54.66 180 LEU A O 1
ATOM 1401 N N . GLU A 1 181 ? -21.178 12.881 29.994 1.00 48.94 181 GLU A N 1
ATOM 1402 C CA . GLU A 1 181 ? -22.301 13.822 29.956 1.00 48.94 181 GLU A CA 1
ATOM 1403 C C . GLU A 1 181 ? -23.586 13.085 29.542 1.00 48.94 181 GLU A C 1
ATOM 1405 O O . GLU A 1 181 ? -23.737 12.726 28.369 1.00 48.94 181 GLU A O 1
ATOM 1410 N N . PRO A 1 182 ? -24.548 12.855 30.461 1.00 37.25 182 PRO A N 1
ATOM 1411 C CA . PRO A 1 182 ? -25.888 12.485 30.036 1.00 37.25 182 PRO A CA 1
ATOM 1412 C C . PRO A 1 182 ? -26.399 13.614 29.140 1.00 37.25 182 PRO A C 1
ATOM 1414 O O . PRO A 1 182 ? -26.259 14.787 29.494 1.00 37.25 182 PRO A O 1
ATOM 1417 N N . LEU A 1 183 ? -26.986 13.259 27.988 1.00 38.62 183 LEU A N 1
ATOM 1418 C CA . LEU A 1 183 ? -27.738 14.188 27.139 1.00 38.62 183 LEU A CA 1
ATOM 1419 C C . LEU A 1 183 ? -28.478 15.178 28.050 1.00 38.62 183 LEU A C 1
ATOM 1421 O O . LEU A 1 183 ? -29.149 14.705 28.977 1.00 38.62 183 LEU A O 1
ATOM 1425 N N . PRO A 1 184 ? -28.400 16.505 27.836 1.00 44.34 184 PRO A N 1
ATOM 1426 C CA . PRO A 1 184 ? -29.338 17.402 28.475 1.00 44.34 184 PRO A CA 1
ATOM 1427 C C . PRO A 1 184 ? -30.706 16.995 27.938 1.00 44.34 184 PRO A C 1
ATOM 1429 O O . PRO A 1 184 ? -31.141 17.433 26.874 1.00 44.34 184 PRO A O 1
ATOM 1432 N N . ILE A 1 185 ? -31.369 16.085 28.655 1.00 43.28 185 ILE A N 1
ATOM 1433 C CA . ILE A 1 185 ? -32.799 15.878 28.560 1.00 43.28 185 ILE A CA 1
ATOM 1434 C C . ILE A 1 185 ? -33.323 17.288 28.720 1.00 43.28 185 ILE A C 1
ATOM 1436 O O . ILE A 1 185 ? -33.075 17.914 29.751 1.00 43.28 185 ILE A O 1
ATOM 1440 N N . LEU A 1 186 ? -33.921 17.812 27.656 1.00 43.28 186 LEU A N 1
ATOM 1441 C CA . LEU A 1 186 ? -34.540 19.121 27.622 1.00 43.28 186 LEU A CA 1
ATOM 1442 C C . LEU A 1 186 ? -35.434 19.247 28.864 1.00 43.28 186 LEU A C 1
ATOM 1444 O O . LEU A 1 186 ? -36.585 18.821 28.876 1.00 43.28 186 LEU A O 1
ATOM 1448 N N . GLN A 1 187 ? -34.899 19.852 29.929 1.00 47.25 187 GLN A N 1
ATOM 1449 C CA . GLN A 1 187 ? -35.622 20.171 31.162 1.00 47.25 187 GLN A CA 1
ATOM 1450 C C . GLN A 1 187 ? -36.731 21.206 30.896 1.00 47.25 187 GLN A C 1
ATOM 1452 O O . GLN A 1 187 ? -37.479 21.562 31.805 1.00 47.25 187 GLN A O 1
ATOM 1457 N N . SER A 1 188 ? -36.892 21.654 29.643 1.00 46.56 188 SER A N 1
ATOM 1458 C CA . SER A 1 188 ? -37.980 22.516 29.197 1.00 46.56 188 SER A CA 1
ATOM 1459 C C . SER A 1 188 ? -39.356 21.845 29.202 1.00 46.56 188 SER A C 1
ATOM 1461 O O . SER A 1 188 ? -40.340 22.574 29.197 1.00 46.56 188 SER A O 1
ATOM 1463 N N . GLU A 1 189 ? -39.471 20.511 29.265 1.00 47.78 189 GLU A N 1
ATOM 1464 C CA . GLU A 1 189 ? -40.793 19.868 29.411 1.00 47.78 189 GLU A CA 1
ATOM 1465 C C . GLU A 1 189 ? -41.198 19.597 30.869 1.00 47.78 189 GLU A C 1
ATOM 1467 O O . GLU A 1 189 ? -42.389 19.560 31.170 1.00 47.78 189 GLU A O 1
ATOM 1472 N N . ILE A 1 190 ? -40.252 19.509 31.814 1.00 49.16 190 ILE A N 1
ATOM 1473 C CA . ILE A 1 190 ? -40.588 19.236 33.226 1.00 49.16 190 ILE A CA 1
ATOM 1474 C C . ILE A 1 190 ? -40.842 20.530 34.025 1.00 49.16 190 ILE A C 1
ATOM 1476 O O . ILE A 1 190 ? -41.601 20.505 34.993 1.00 49.16 190 ILE A O 1
ATOM 1480 N N . LEU A 1 191 ? -40.327 21.694 33.597 1.00 51.59 191 LEU A N 1
ATOM 1481 C CA . LEU A 1 191 ? -40.663 22.973 34.253 1.00 51.59 191 LEU A CA 1
ATOM 1482 C C . LEU A 1 191 ? -42.046 23.539 33.862 1.00 51.59 191 LEU A C 1
ATOM 1484 O O . LEU A 1 191 ? -42.601 24.345 34.607 1.00 51.59 191 LEU A O 1
ATOM 1488 N N . ALA A 1 192 ? -42.629 23.112 32.736 1.00 51.34 192 ALA A N 1
ATOM 1489 C CA . ALA A 1 192 ? -43.948 23.577 32.287 1.00 51.34 192 ALA A CA 1
ATOM 1490 C C . ALA A 1 192 ? -45.122 22.774 32.884 1.00 51.34 192 ALA A C 1
ATOM 1492 O O . ALA A 1 192 ? -46.249 23.259 32.896 1.00 51.34 192 ALA A O 1
ATOM 1493 N N . ALA A 1 193 ? -44.869 21.575 33.418 1.00 50.53 193 ALA A N 1
ATOM 1494 C CA . ALA A 1 193 ? -45.910 20.699 33.967 1.00 50.53 193 ALA A CA 1
ATOM 1495 C C . ALA A 1 193 ? -46.141 20.854 35.484 1.00 50.53 193 ALA A C 1
ATOM 1497 O O . ALA A 1 193 ? -47.098 20.296 36.005 1.00 50.53 193 ALA A O 1
ATOM 1498 N N . ASN A 1 194 ? -45.298 21.619 36.189 1.00 46.88 194 ASN A N 1
ATOM 1499 C CA . ASN A 1 194 ? -45.397 21.842 37.642 1.00 46.88 194 ASN A CA 1
ATOM 1500 C C . ASN A 1 194 ? -45.757 23.295 38.019 1.00 46.88 194 ASN A C 1
ATOM 1502 O O . ASN A 1 194 ? -45.532 23.719 39.151 1.00 46.88 194 ASN A O 1
ATOM 1506 N N . SER A 1 195 ? -46.299 24.067 37.071 1.00 50.50 195 SER A N 1
ATOM 1507 C CA . SER A 1 195 ? -46.818 25.428 37.301 1.00 50.50 195 SER A CA 1
ATOM 1508 C C . SER A 1 195 ? -48.323 25.574 37.021 1.00 50.50 195 SER A C 1
ATOM 1510 O O . SER A 1 195 ? -48.791 26.675 36.731 1.00 50.50 195 SER A O 1
ATOM 1512 N N . ILE A 1 196 ? -49.089 24.485 37.163 1.00 49.06 196 ILE A N 1
ATOM 1513 C CA . ILE A 1 196 ? -50.560 24.513 37.262 1.00 49.06 196 ILE A CA 1
ATOM 1514 C C . ILE A 1 196 ? -50.986 23.792 38.537 1.00 49.06 196 ILE A C 1
ATOM 1516 O O . ILE A 1 196 ? -50.495 22.662 38.752 1.00 49.06 196 ILE A O 1
#